Protein AF-A0A183TX48-F1 (afdb_monomer_lite)

Sequence (199 aa):
MEEVAAQVLDSNQWIYDVTGMLQHCVAILKLCHATIEKLSSVPLTAISPQLNDSILRATNRIMPRFDDLLRAMAANQACSSVIFGDAVDIRILEARASSLVSVCWALASPFTIVSCKNVEAIDGALREMENHVEALRLVVEQAEQRFAEQQNNEFIQRHSPLRTIIEETSLVEHPPLPPPPLPQSVSVNDEAPADPGNN

InterPro domains:
  IPR029668 Transmembrane protein 98 [PTHR32510] (6-156)

Structure (mmCIF, N/CA/C/O backbone):
data_AF-A0A183TX48-F1
#
_entry.id   AF-A0A183TX48-F1
#
loop_
_atom_site.group_PDB
_atom_site.id
_atom_site.type_symbol
_atom_site.label_atom_id
_atom_site.label_alt_id
_atom_site.label_comp_id
_atom_site.label_asym_id
_atom_site.label_entity_id
_atom_site.label_seq_id
_atom_site.pdbx_PDB_ins_code
_atom_site.Cartn_x
_atom_site.Cartn_y
_atom_site.Cartn_z
_atom_site.occupancy
_atom_site.B_iso_or_equiv
_atom_site.auth_seq_id
_atom_site.auth_comp_id
_atom_site.auth_asym_id
_atom_site.auth_atom_id
_atom_site.pdbx_PDB_model_num
ATOM 1 N N . MET A 1 1 ? 12.912 -10.970 8.222 1.00 47.56 1 MET A N 1
ATOM 2 C CA . MET A 1 1 ? 11.875 -10.451 7.309 1.00 47.56 1 MET A CA 1
ATOM 3 C C . MET A 1 1 ? 10.772 -11.481 7.169 1.00 47.56 1 MET A C 1
ATOM 5 O O . MET A 1 1 ? 9.671 -11.227 7.626 1.00 47.56 1 MET A O 1
ATOM 9 N N . GLU A 1 2 ? 11.103 -12.668 6.669 1.00 49.22 2 GLU A N 1
ATOM 10 C CA . GLU A 1 2 ? 10.160 -13.780 6.530 1.00 49.22 2 GLU A CA 1
ATOM 11 C C . GLU A 1 2 ? 9.607 -14.263 7.877 1.00 49.22 2 GLU A C 1
ATOM 13 O O . GLU A 1 2 ? 8.421 -14.500 7.984 1.00 49.22 2 GLU A O 1
ATOM 18 N N . GLU A 1 3 ? 10.415 -14.297 8.940 1.00 52.72 3 GLU A N 1
ATOM 19 C CA . GLU A 1 3 ? 10.002 -14.908 10.212 1.00 52.72 3 GLU A CA 1
ATOM 20 C C . GLU A 1 3 ? 8.870 -14.165 10.953 1.00 52.72 3 GLU A C 1
ATOM 22 O O . GLU A 1 3 ? 7.900 -14.789 11.367 1.00 52.72 3 GLU A O 1
ATOM 27 N N . VAL A 1 4 ? 8.938 -12.833 11.087 1.00 55.03 4 VAL A N 1
ATOM 28 C CA . VAL A 1 4 ? 7.874 -12.052 11.761 1.00 55.03 4 VAL A CA 1
ATOM 29 C C . VAL A 1 4 ? 6.642 -11.916 10.865 1.00 55.03 4 VAL A C 1
ATOM 31 O O . VAL A 1 4 ? 5.514 -11.983 11.349 1.00 55.03 4 VAL A O 1
ATOM 34 N N . ALA A 1 5 ? 6.847 -11.752 9.554 1.00 59.16 5 ALA A N 1
ATOM 35 C CA . ALA A 1 5 ? 5.752 -11.702 8.594 1.00 59.16 5 ALA A CA 1
ATOM 36 C C . ALA A 1 5 ? 5.011 -13.044 8.557 1.00 59.16 5 ALA A C 1
ATOM 38 O O . ALA A 1 5 ? 3.792 -13.056 8.676 1.00 59.16 5 ALA A O 1
ATOM 39 N N . ALA A 1 6 ? 5.737 -14.163 8.493 1.00 60.56 6 ALA A N 1
ATOM 40 C CA . ALA A 1 6 ? 5.179 -15.507 8.566 1.00 60.56 6 ALA A CA 1
ATOM 41 C C . ALA A 1 6 ? 4.446 -15.722 9.886 1.00 60.56 6 ALA A C 1
ATOM 43 O O . ALA A 1 6 ? 3.300 -16.129 9.863 1.00 60.56 6 ALA A O 1
ATOM 44 N N . GLN A 1 7 ? 5.014 -15.340 11.033 1.00 60.16 7 GLN A N 1
ATOM 45 C CA . GLN A 1 7 ? 4.312 -15.482 12.313 1.00 60.16 7 GLN A CA 1
ATOM 46 C C . GLN A 1 7 ? 2.981 -14.717 12.353 1.00 60.16 7 GLN A C 1
ATOM 48 O O . GLN A 1 7 ? 1.970 -15.284 12.763 1.00 60.16 7 GLN A O 1
ATOM 53 N N . VAL A 1 8 ? 2.935 -13.459 11.905 1.00 61.78 8 VAL A N 1
ATOM 54 C CA . VAL A 1 8 ? 1.685 -12.673 11.902 1.00 61.78 8 VAL A CA 1
ATOM 55 C C . VAL A 1 8 ? 0.685 -13.201 10.866 1.00 61.78 8 VAL A C 1
ATOM 57 O O . VAL A 1 8 ? -0.521 -13.203 11.121 1.00 61.78 8 VAL A O 1
ATOM 60 N N . LEU A 1 9 ? 1.164 -13.666 9.711 1.00 66.25 9 LEU A N 1
ATOM 61 C CA . LEU A 1 9 ? 0.321 -14.192 8.636 1.00 66.25 9 LEU A CA 1
ATOM 62 C C . LEU A 1 9 ? -0.207 -15.606 8.943 1.00 66.25 9 LEU A C 1
ATOM 64 O O . LEU A 1 9 ? -1.391 -15.854 8.711 1.00 66.25 9 LEU A O 1
ATOM 68 N N . ASP A 1 10 ? 0.619 -16.485 9.516 1.00 64.31 10 ASP A N 1
ATOM 69 C CA . ASP A 1 10 ? 0.335 -17.904 9.791 1.00 64.31 10 ASP A CA 1
ATOM 70 C C . ASP A 1 10 ? -0.479 -18.115 11.065 1.00 64.31 10 ASP A C 1
ATOM 72 O O . ASP A 1 10 ? -1.286 -19.043 11.145 1.00 64.31 10 ASP A O 1
ATOM 76 N N . SER A 1 11 ? -0.319 -17.244 12.067 1.00 63.91 11 SER A N 1
ATOM 77 C CA . SER A 1 11 ? -1.038 -17.396 13.338 1.00 63.91 11 SER A CA 1
ATOM 78 C C . SER A 1 11 ? -2.549 -17.180 13.198 1.00 63.91 11 SER A C 1
ATOM 80 O O . SER A 1 11 ? -3.282 -17.443 14.153 1.00 63.91 11 SER A O 1
ATOM 82 N N . ASN A 1 12 ? -3.019 -16.691 12.036 1.00 67.50 12 ASN A N 1
ATOM 83 C CA . ASN A 1 12 ? -4.424 -16.437 11.689 1.00 67.50 12 ASN A CA 1
ATOM 84 C C . ASN A 1 12 ? -5.210 -15.639 12.750 1.00 67.50 12 ASN A C 1
ATOM 86 O O . ASN A 1 12 ? -6.438 -15.599 12.722 1.00 67.50 12 ASN A O 1
ATOM 90 N N . GLN A 1 13 ? -4.517 -14.969 13.677 1.00 65.38 13 GLN A N 1
ATOM 91 C CA . GLN A 1 13 ? -5.134 -14.224 14.777 1.00 65.38 13 GLN A CA 1
ATOM 92 C C . GLN A 1 13 ? -5.968 -13.048 14.254 1.00 65.38 13 GLN A C 1
ATOM 94 O O . GLN A 1 13 ? -6.959 -12.661 14.861 1.00 65.38 13 GLN A O 1
ATOM 99 N N . TRP A 1 14 ? -5.627 -12.552 13.063 1.00 68.88 14 TRP A N 1
ATOM 100 C CA . TRP A 1 14 ? -6.367 -11.536 12.324 1.00 68.88 14 TRP A CA 1
ATOM 101 C C . TRP A 1 14 ? -7.793 -11.961 11.922 1.00 68.88 14 TRP A C 1
ATOM 103 O O . TRP A 1 14 ? -8.607 -11.097 11.618 1.00 68.88 14 TRP A O 1
ATOM 113 N N . ILE A 1 15 ? -8.136 -13.258 11.927 1.00 64.38 15 ILE A N 1
ATOM 114 C CA . ILE A 1 15 ? -9.514 -13.728 11.671 1.00 64.38 15 ILE A CA 1
ATOM 115 C C . ILE A 1 15 ? -10.456 -13.320 12.811 1.00 64.38 15 ILE A C 1
ATOM 117 O O . ILE A 1 15 ? -11.644 -13.110 12.580 1.00 64.38 15 ILE A O 1
ATOM 121 N N . TYR A 1 16 ? -9.926 -13.185 14.027 1.00 67.25 16 TYR A N 1
ATOM 122 C CA . TYR A 1 16 ? -10.700 -12.816 15.211 1.00 67.25 16 TYR A CA 1
ATOM 123 C C . TYR A 1 16 ? -10.831 -11.301 15.400 1.00 67.25 16 TYR A C 1
ATOM 125 O O . TYR A 1 16 ? -11.500 -10.859 16.334 1.00 67.25 16 TYR A O 1
ATOM 133 N N . ASP A 1 17 ? -10.221 -10.499 14.522 1.00 71.88 17 ASP A N 1
ATOM 134 C CA . ASP A 1 17 ? -10.421 -9.057 14.513 1.00 71.88 17 ASP A CA 1
ATOM 135 C C . ASP A 1 17 ? -11.840 -8.723 14.039 1.00 71.88 17 ASP A C 1
ATOM 137 O O . ASP A 1 17 ? -12.159 -8.768 12.851 1.00 71.88 17 ASP A O 1
ATOM 141 N N . VAL A 1 18 ? -12.690 -8.354 14.996 1.00 65.06 18 VAL A N 1
ATOM 142 C CA . VAL A 1 18 ? -14.107 -8.024 14.783 1.00 65.06 18 VAL A CA 1
ATOM 143 C C . VAL A 1 18 ? -14.292 -6.797 13.882 1.00 65.06 18 VAL A C 1
ATOM 145 O O . VAL A 1 18 ? -15.366 -6.606 13.315 1.00 65.06 18 VAL A O 1
ATOM 148 N N . THR A 1 19 ? -13.262 -5.957 13.747 1.00 73.19 19 THR A N 1
ATOM 149 C CA . THR A 1 19 ? -13.286 -4.774 12.875 1.00 73.19 19 THR A CA 1
ATOM 150 C C . THR A 1 19 ? -12.888 -5.086 11.432 1.00 73.19 19 THR A C 1
ATOM 152 O O . THR A 1 19 ? -13.143 -4.276 10.544 1.00 73.19 19 THR A O 1
ATOM 155 N N . GLY A 1 20 ? -12.262 -6.243 11.188 1.00 79.81 20 GLY A N 1
ATOM 156 C CA . GLY A 1 20 ? -11.722 -6.634 9.885 1.00 79.81 20 GLY A CA 1
ATOM 157 C C . GLY A 1 20 ? -10.479 -5.849 9.442 1.00 79.81 20 GLY A C 1
ATOM 158 O O . GLY A 1 20 ? -9.941 -6.122 8.370 1.00 79.81 20 GLY A O 1
ATOM 159 N N . MET A 1 21 ? -9.963 -4.902 10.228 1.00 83.81 21 MET A N 1
ATOM 160 C CA . MET A 1 21 ? -8.816 -4.072 9.840 1.00 83.81 21 MET A CA 1
ATOM 161 C C . MET A 1 21 ? -7.557 -4.895 9.581 1.00 83.81 21 MET A C 1
ATOM 163 O O . MET A 1 21 ? -6.877 -4.698 8.571 1.00 83.81 21 MET A O 1
ATOM 167 N N . LEU A 1 22 ? -7.253 -5.852 10.460 1.00 86.88 22 LEU A N 1
ATOM 168 C CA . LEU A 1 22 ? -6.089 -6.717 10.298 1.00 86.88 22 LEU A CA 1
ATOM 169 C C . LEU A 1 22 ? -6.203 -7.559 9.024 1.00 86.88 22 LEU A C 1
ATOM 171 O O . LEU A 1 22 ? -5.187 -7.790 8.373 1.00 86.88 22 LEU A O 1
ATOM 175 N N . GLN A 1 23 ? -7.416 -7.946 8.612 1.00 88.31 23 GLN A N 1
ATOM 176 C CA . GLN A 1 23 ? -7.642 -8.632 7.333 1.00 88.31 23 GLN A CA 1
ATOM 177 C C . GLN A 1 23 ? -7.249 -7.748 6.147 1.00 88.31 23 GLN A C 1
ATOM 179 O O . GLN A 1 23 ? -6.526 -8.203 5.257 1.00 88.31 23 GLN A O 1
ATOM 184 N N . HIS A 1 24 ? -7.661 -6.476 6.152 1.00 92.38 24 HIS A N 1
ATOM 185 C CA . HIS A 1 24 ? -7.273 -5.515 5.118 1.00 92.38 24 HIS A CA 1
ATOM 186 C C . HIS A 1 24 ? -5.753 -5.294 5.093 1.00 92.38 24 HIS A C 1
ATOM 188 O O . HIS A 1 24 ? -5.152 -5.321 4.020 1.00 92.38 24 HIS A O 1
ATOM 194 N N . CYS A 1 25 ? -5.095 -5.164 6.249 1.00 92.12 25 CYS A N 1
ATOM 195 C CA . CYS A 1 25 ? -3.638 -5.020 6.299 1.00 92.12 25 CYS A CA 1
ATOM 196 C C . CYS A 1 25 ? -2.899 -6.270 5.797 1.00 92.12 25 CYS A C 1
ATOM 198 O O . CYS A 1 25 ? -1.943 -6.145 5.033 1.00 92.12 25 CYS A O 1
ATOM 200 N N . VAL A 1 26 ? -3.354 -7.474 6.161 1.00 91.31 26 VAL A N 1
ATOM 201 C CA . VAL A 1 26 ? -2.804 -8.735 5.638 1.00 91.31 26 VAL A CA 1
ATOM 202 C C . VAL A 1 26 ? -2.941 -8.806 4.117 1.00 91.31 26 VAL A C 1
ATOM 204 O O . VAL A 1 26 ? -1.983 -9.177 3.437 1.00 91.31 26 VAL A O 1
ATOM 207 N N . ALA A 1 27 ? -4.103 -8.440 3.571 1.00 92.88 27 ALA A N 1
ATOM 208 C CA . ALA A 1 27 ? -4.321 -8.420 2.128 1.00 92.88 27 ALA A CA 1
ATOM 209 C C . ALA A 1 27 ? -3.354 -7.455 1.423 1.00 92.88 27 ALA A C 1
ATOM 211 O O . ALA A 1 27 ? -2.704 -7.840 0.453 1.00 92.88 27 ALA A O 1
ATOM 212 N N . ILE A 1 28 ? -3.158 -6.251 1.972 1.00 95.69 28 ILE A N 1
ATOM 213 C CA . ILE A 1 28 ? -2.191 -5.267 1.462 1.00 95.69 28 ILE A CA 1
ATOM 214 C C . ILE A 1 28 ? -0.761 -5.823 1.487 1.00 95.69 28 ILE A C 1
ATOM 216 O O . ILE A 1 28 ? -0.040 -5.676 0.501 1.00 95.69 28 ILE A O 1
ATOM 220 N N . LEU A 1 29 ? -0.335 -6.482 2.571 1.00 94.06 29 LEU A N 1
ATOM 221 C CA . LEU A 1 29 ? 0.999 -7.093 2.659 1.00 94.06 29 LEU A CA 1
ATOM 222 C C . LEU A 1 29 ? 1.191 -8.189 1.595 1.00 94.06 29 LEU A C 1
ATOM 224 O O . LEU A 1 29 ? 2.233 -8.228 0.937 1.00 94.06 29 LEU A O 1
ATOM 228 N N . LYS A 1 30 ? 0.179 -9.039 1.378 1.00 93.00 30 LYS A N 1
ATOM 229 C CA . LYS A 1 30 ? 0.203 -10.094 0.349 1.00 93.00 30 LYS A CA 1
ATOM 230 C C . LYS A 1 30 ? 0.261 -9.515 -1.066 1.00 93.00 30 LYS A C 1
ATOM 232 O O . LYS A 1 30 ? 1.089 -9.948 -1.866 1.00 93.00 30 LYS A O 1
ATOM 237 N N . LEU A 1 31 ? -0.570 -8.517 -1.363 1.00 94.50 31 LEU A N 1
ATOM 238 C CA . LEU A 1 31 ? -0.588 -7.829 -2.658 1.00 94.50 31 LEU A CA 1
ATOM 239 C C . LEU A 1 31 ? 0.722 -7.078 -2.921 1.00 94.50 31 LEU A C 1
ATOM 241 O O . LEU A 1 31 ? 1.240 -7.124 -4.035 1.00 94.50 31 LEU A O 1
ATOM 245 N N . CYS A 1 32 ? 1.299 -6.449 -1.894 1.00 94.50 32 CYS A N 1
ATOM 246 C CA . CYS A 1 32 ? 2.611 -5.812 -1.960 1.00 94.50 32 CYS A CA 1
ATOM 247 C C . CYS A 1 32 ? 3.692 -6.822 -2.369 1.00 94.50 32 CYS A C 1
ATOM 249 O O . CYS A 1 32 ? 4.395 -6.599 -3.356 1.00 94.50 32 CYS A O 1
ATOM 251 N N . HIS A 1 33 ? 3.771 -7.961 -1.671 1.00 92.19 33 HIS A N 1
ATOM 252 C CA . HIS A 1 33 ? 4.718 -9.031 -1.991 1.00 92.19 33 HIS A CA 1
ATOM 253 C C . HIS A 1 33 ? 4.542 -9.535 -3.429 1.00 92.19 33 HIS A C 1
ATOM 255 O O . HIS A 1 33 ? 5.493 -9.527 -4.209 1.00 92.19 33 HIS A O 1
ATOM 261 N N . ALA A 1 34 ? 3.308 -9.880 -3.812 1.00 91.00 34 ALA A N 1
ATOM 262 C CA . ALA A 1 34 ? 2.991 -10.358 -5.155 1.00 91.00 34 ALA A CA 1
ATOM 263 C C . ALA A 1 34 ? 3.348 -9.329 -6.244 1.00 91.00 34 ALA A C 1
ATOM 265 O O . ALA A 1 34 ? 3.855 -9.689 -7.308 1.00 91.00 34 ALA A O 1
ATOM 266 N N . THR A 1 35 ? 3.126 -8.039 -5.978 1.00 91.00 35 THR A N 1
ATOM 267 C CA . THR A 1 35 ? 3.481 -6.951 -6.899 1.00 91.00 35 THR A CA 1
ATOM 268 C C . THR A 1 35 ? 4.994 -6.855 -7.076 1.00 91.00 35 THR A C 1
ATOM 270 O O . THR A 1 35 ? 5.470 -6.758 -8.206 1.00 91.00 35 THR A O 1
ATOM 273 N N . ILE A 1 36 ? 5.765 -6.936 -5.989 1.00 90.94 36 ILE A N 1
ATOM 274 C CA . ILE A 1 36 ? 7.234 -6.895 -6.032 1.00 90.94 36 ILE A CA 1
ATOM 275 C C . ILE A 1 36 ? 7.797 -8.098 -6.788 1.00 90.94 36 ILE A C 1
ATOM 277 O O . ILE A 1 36 ? 8.657 -7.915 -7.646 1.00 90.94 36 ILE A O 1
ATOM 281 N N . GLU A 1 37 ? 7.302 -9.308 -6.522 1.00 90.06 37 GLU A N 1
ATOM 282 C CA . GLU A 1 37 ? 7.716 -10.516 -7.248 1.00 90.06 37 GLU A CA 1
ATOM 283 C C . GLU A 1 37 ? 7.409 -10.418 -8.743 1.00 90.06 37 GLU A C 1
ATOM 285 O O . GLU A 1 37 ? 8.217 -10.787 -9.598 1.00 90.06 37 GLU A O 1
ATOM 290 N N . LYS A 1 38 ? 6.248 -9.863 -9.094 1.00 88.19 38 LYS A N 1
ATOM 291 C CA . LYS A 1 38 ? 5.884 -9.677 -10.497 1.00 88.19 38 LYS A CA 1
ATOM 292 C C . LYS A 1 38 ? 6.784 -8.655 -11.179 1.00 88.19 38 LYS A C 1
ATOM 294 O O . LYS A 1 38 ? 7.214 -8.882 -12.309 1.00 88.19 38 LYS A O 1
ATOM 299 N N . LEU A 1 39 ? 7.102 -7.557 -10.498 1.00 87.12 39 LEU A N 1
ATOM 300 C CA . LEU A 1 39 ? 7.997 -6.517 -10.999 1.00 87.12 39 LEU A CA 1
ATOM 301 C C . LEU A 1 39 ? 9.449 -6.998 -11.116 1.00 87.12 39 LEU A C 1
ATOM 303 O O . LEU A 1 39 ? 10.117 -6.651 -12.088 1.00 87.12 39 LEU A O 1
ATOM 307 N N . SER A 1 40 ? 9.926 -7.838 -10.194 1.00 87.50 40 SER A N 1
ATOM 308 C CA . SER A 1 40 ? 11.285 -8.395 -10.239 1.00 87.50 40 SER A CA 1
ATOM 309 C C . SER A 1 40 ? 11.492 -9.366 -11.406 1.00 87.50 40 SER A C 1
ATOM 311 O O . SER A 1 40 ? 12.609 -9.499 -11.903 1.00 87.50 40 SER A O 1
ATOM 313 N N . SER A 1 41 ? 10.415 -9.985 -11.902 1.00 85.75 41 SER A N 1
ATOM 314 C CA . SER A 1 41 ? 10.444 -10.825 -13.106 1.00 85.75 41 SER A CA 1
ATOM 315 C C . SER A 1 41 ? 10.561 -10.035 -14.419 1.00 85.75 41 SER A C 1
ATOM 317 O O . SER A 1 41 ? 10.808 -10.627 -15.473 1.00 85.75 41 SER A O 1
ATOM 319 N N . VAL A 1 42 ? 10.378 -8.707 -14.393 1.00 83.06 42 VAL A N 1
ATOM 320 C CA . VAL A 1 42 ? 10.434 -7.872 -15.599 1.00 83.06 42 VAL A CA 1
ATOM 321 C C . VAL A 1 42 ? 11.895 -7.603 -15.977 1.00 83.06 42 VAL A C 1
ATOM 323 O O . VAL A 1 42 ? 12.620 -6.968 -15.210 1.00 83.06 42 VAL A O 1
ATOM 326 N N . PRO A 1 43 ? 12.347 -8.018 -17.175 1.00 80.00 43 PRO A N 1
ATOM 327 C CA . PRO A 1 43 ? 13.703 -7.736 -17.618 1.00 80.00 43 PRO A CA 1
ATOM 328 C C . PRO A 1 43 ? 13.878 -6.235 -17.874 1.00 80.00 43 PRO A C 1
ATOM 330 O O . PRO A 1 43 ? 13.233 -5.654 -18.744 1.00 80.00 43 PRO A O 1
ATOM 333 N N . LEU A 1 44 ? 14.796 -5.609 -17.138 1.00 77.81 44 LEU A N 1
ATOM 334 C CA . LEU A 1 44 ? 15.141 -4.188 -17.259 1.00 77.81 44 LEU A CA 1
ATOM 335 C C . LEU A 1 44 ? 16.236 -3.952 -18.315 1.00 77.81 44 LEU A C 1
ATOM 337 O O . LEU A 1 44 ? 17.233 -3.271 -18.071 1.00 77.81 44 LEU A O 1
ATOM 341 N N . THR A 1 45 ? 16.093 -4.544 -19.501 1.00 71.50 45 THR A N 1
ATOM 342 C CA . THR A 1 45 ? 17.081 -4.384 -20.577 1.00 71.50 45 THR A CA 1
ATOM 343 C C . THR A 1 45 ? 16.973 -2.993 -21.200 1.00 71.50 45 THR A C 1
ATOM 345 O O . THR A 1 45 ? 15.925 -2.644 -21.734 1.00 71.50 45 THR A O 1
ATOM 348 N N . ALA A 1 46 ? 18.069 -2.227 -21.166 1.00 72.00 46 ALA A N 1
ATOM 349 C CA . ALA A 1 46 ? 18.191 -0.883 -21.747 1.00 72.00 46 ALA A CA 1
ATOM 350 C C . ALA A 1 46 ? 17.317 0.219 -21.103 1.00 72.00 46 ALA A C 1
ATOM 352 O O . ALA A 1 46 ? 16.869 1.140 -21.786 1.00 72.00 46 ALA A O 1
ATOM 353 N N . ILE A 1 47 ? 17.110 0.173 -19.782 1.00 83.00 47 ILE A N 1
ATOM 354 C CA . ILE A 1 47 ? 16.478 1.286 -19.055 1.00 83.00 47 ILE A CA 1
ATOM 355 C C . ILE A 1 47 ? 17.420 2.488 -18.912 1.00 83.00 47 ILE A C 1
ATOM 357 O O . ILE A 1 47 ? 18.635 2.338 -18.776 1.00 83.00 47 ILE A O 1
ATOM 361 N N . SER A 1 48 ? 16.859 3.700 -18.913 1.00 87.38 48 SER A N 1
ATOM 362 C CA . SER A 1 48 ? 17.653 4.908 -18.679 1.00 87.38 48 SER A CA 1
ATOM 363 C C . SER A 1 48 ? 18.201 4.931 -17.239 1.00 87.38 48 SER A C 1
ATOM 365 O O . SER A 1 48 ? 17.529 4.450 -16.319 1.00 87.38 48 SER A O 1
ATOM 367 N N . PRO A 1 49 ? 19.382 5.534 -16.989 1.00 87.62 49 PRO A N 1
ATOM 368 C CA . PRO A 1 49 ? 19.937 5.648 -15.636 1.00 87.62 49 PRO A CA 1
ATOM 369 C C . PRO A 1 49 ? 18.984 6.323 -14.638 1.00 87.62 49 PRO A C 1
ATOM 371 O O . PRO A 1 49 ? 18.951 5.961 -13.467 1.00 87.62 49 PRO A O 1
ATOM 374 N N . GLN A 1 50 ? 18.172 7.272 -15.113 1.00 88.56 50 GLN A N 1
ATOM 375 C CA . GLN A 1 50 ? 17.183 7.999 -14.310 1.00 88.56 50 GLN A CA 1
ATOM 376 C C . GLN A 1 50 ? 16.018 7.102 -13.862 1.00 88.56 50 GLN A C 1
ATOM 378 O O . GLN A 1 50 ? 15.568 7.190 -12.716 1.00 88.56 50 GLN A O 1
ATOM 383 N N . LEU A 1 51 ? 15.536 6.221 -14.747 1.00 87.62 51 LEU A N 1
ATOM 384 C CA . LEU A 1 51 ? 14.511 5.233 -14.402 1.00 87.62 51 LEU A CA 1
ATOM 385 C C . LEU A 1 51 ? 15.078 4.180 -13.451 1.00 87.62 51 LEU A C 1
ATOM 387 O O . LEU A 1 51 ? 14.422 3.845 -12.470 1.00 87.62 51 LEU A O 1
ATOM 391 N N . ASN A 1 52 ? 16.315 3.732 -13.683 1.00 89.56 52 ASN A N 1
ATOM 392 C CA . ASN A 1 52 ? 16.991 2.784 -12.799 1.00 89.56 52 ASN A CA 1
ATOM 393 C C . ASN A 1 52 ? 17.144 3.331 -11.370 1.00 89.56 52 ASN A C 1
ATOM 395 O O . ASN A 1 52 ? 16.793 2.655 -10.407 1.00 89.56 52 ASN A O 1
ATOM 399 N N . ASP A 1 53 ? 17.593 4.581 -11.224 1.00 91.25 53 ASP A N 1
ATOM 400 C CA . ASP A 1 53 ? 17.693 5.246 -9.918 1.00 91.25 53 ASP A CA 1
ATOM 401 C C . ASP A 1 53 ? 16.318 5.404 -9.245 1.00 91.25 53 ASP A C 1
ATOM 403 O O . ASP A 1 53 ? 16.171 5.253 -8.033 1.00 91.25 53 ASP A O 1
ATOM 407 N N . SER A 1 54 ? 15.265 5.653 -10.026 1.00 91.00 54 SER A N 1
ATOM 408 C CA . SER A 1 54 ? 13.896 5.741 -9.505 1.00 91.00 54 SER A CA 1
ATOM 409 C C . SER A 1 54 ? 13.376 4.390 -9.001 1.00 91.00 54 SER A C 1
ATOM 411 O O . SER A 1 54 ? 12.833 4.331 -7.897 1.00 91.00 54 SER A O 1
ATOM 413 N N . ILE A 1 55 ? 13.615 3.303 -9.744 1.00 90.75 55 ILE A N 1
ATOM 414 C CA . ILE A 1 55 ? 13.292 1.930 -9.325 1.00 90.75 55 ILE A CA 1
ATOM 415 C C . ILE A 1 55 ? 14.056 1.574 -8.047 1.00 90.75 55 ILE A C 1
ATOM 417 O O . ILE A 1 55 ? 13.455 1.094 -7.085 1.00 90.75 55 ILE A O 1
ATOM 421 N N . LEU A 1 56 ? 15.362 1.855 -7.996 1.00 91.69 56 LEU A N 1
ATOM 422 C CA . LEU A 1 56 ? 16.200 1.561 -6.833 1.00 91.69 56 LEU A CA 1
ATOM 423 C C . LEU A 1 56 ? 15.724 2.322 -5.588 1.00 91.69 56 LEU A C 1
ATOM 425 O O . LEU A 1 56 ? 15.558 1.733 -4.519 1.00 91.69 56 LEU A O 1
ATOM 429 N N . ARG A 1 57 ? 15.445 3.625 -5.721 1.00 93.19 57 ARG A N 1
ATOM 430 C CA . ARG A 1 57 ? 14.923 4.451 -4.622 1.00 93.19 57 ARG A CA 1
ATOM 431 C C . ARG A 1 57 ? 13.559 3.976 -4.135 1.00 93.19 57 ARG A C 1
ATOM 433 O O . ARG A 1 57 ? 13.348 3.946 -2.927 1.00 93.19 57 ARG A O 1
ATOM 440 N N . ALA A 1 58 ? 12.647 3.609 -5.033 1.00 92.38 58 ALA A N 1
ATOM 441 C CA . ALA A 1 58 ? 11.344 3.076 -4.645 1.00 92.38 58 ALA A CA 1
ATOM 442 C C . ALA A 1 58 ? 11.489 1.724 -3.928 1.00 92.38 58 ALA A C 1
ATOM 444 O O . ALA A 1 58 ? 10.953 1.553 -2.835 1.00 92.38 58 ALA A O 1
ATOM 445 N N . THR A 1 59 ? 12.306 0.819 -4.471 1.00 92.44 59 THR A N 1
ATOM 446 C CA . THR A 1 59 ? 12.578 -0.509 -3.894 1.00 92.44 59 THR A CA 1
ATOM 447 C C . THR A 1 59 ? 13.138 -0.403 -2.474 1.00 92.44 59 THR A C 1
ATOM 449 O O . THR A 1 59 ? 12.625 -1.039 -1.555 1.00 92.44 59 THR A O 1
ATOM 452 N N . ASN A 1 60 ? 14.116 0.480 -2.246 1.00 94.06 60 ASN A N 1
ATOM 453 C CA . ASN A 1 60 ? 14.709 0.701 -0.921 1.00 94.06 60 ASN A CA 1
ATOM 454 C C . ASN A 1 6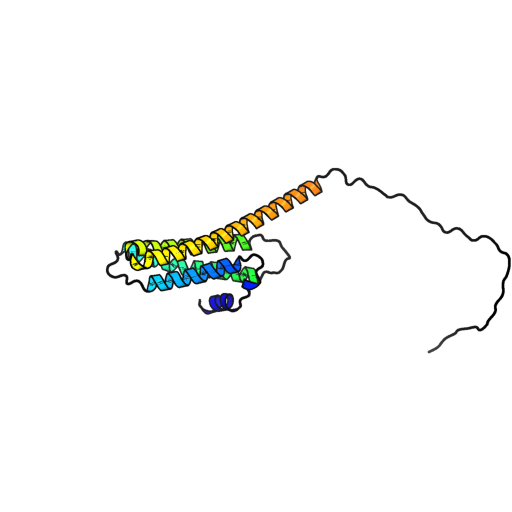0 ? 13.717 1.249 0.121 1.00 94.06 60 ASN A C 1
ATOM 456 O O . ASN A 1 60 ? 13.966 1.158 1.322 1.00 94.06 60 ASN A O 1
ATOM 460 N N . ARG A 1 61 ? 12.593 1.832 -0.314 1.00 95.38 61 ARG A N 1
ATOM 461 C CA . ARG A 1 61 ? 11.556 2.374 0.578 1.00 95.38 61 ARG A CA 1
ATOM 462 C C . ARG A 1 61 ? 10.469 1.366 0.920 1.00 95.38 61 ARG A C 1
ATOM 464 O O . ARG A 1 61 ? 9.729 1.619 1.867 1.00 95.38 61 ARG A O 1
ATOM 471 N N . ILE A 1 62 ? 10.377 0.246 0.204 1.00 94.12 62 ILE A N 1
ATOM 472 C CA . ILE A 1 62 ? 9.353 -0.772 0.457 1.00 94.12 62 ILE A CA 1
ATOM 473 C C . ILE A 1 62 ? 9.575 -1.425 1.811 1.00 94.12 62 ILE A C 1
ATOM 475 O O . ILE A 1 62 ? 8.659 -1.433 2.627 1.00 94.12 62 ILE A O 1
ATOM 479 N N . MET A 1 63 ? 10.788 -1.921 2.071 1.00 92.69 63 MET A N 1
ATOM 480 C CA . MET A 1 63 ? 11.048 -2.711 3.275 1.00 92.69 63 MET A CA 1
ATOM 481 C C . MET A 1 63 ? 10.728 -1.958 4.571 1.00 92.69 63 MET A C 1
ATOM 483 O O . MET A 1 63 ? 9.963 -2.481 5.378 1.00 92.69 63 MET A O 1
ATOM 487 N N . PRO A 1 64 ? 11.175 -0.698 4.751 1.00 94.56 64 PRO A N 1
ATOM 488 C CA . PRO A 1 64 ? 10.807 0.063 5.939 1.00 94.56 64 PRO A CA 1
ATOM 489 C C . PRO A 1 64 ? 9.293 0.241 6.102 1.00 94.56 64 PRO A C 1
ATOM 491 O O . PRO A 1 64 ? 8.797 0.240 7.220 1.00 94.56 64 PRO A O 1
ATOM 494 N N . ARG A 1 65 ? 8.537 0.401 5.007 1.00 94.75 65 ARG A N 1
ATOM 495 C CA . ARG A 1 65 ? 7.077 0.586 5.066 1.00 94.75 65 ARG A CA 1
ATOM 496 C C . ARG A 1 65 ? 6.328 -0.710 5.331 1.00 94.75 65 ARG A C 1
ATOM 498 O O . ARG A 1 65 ? 5.339 -0.691 6.057 1.00 94.75 65 ARG A O 1
ATOM 505 N N . PHE A 1 66 ? 6.820 -1.811 4.779 1.00 94.25 66 PHE A N 1
ATOM 506 C CA . PHE A 1 66 ? 6.315 -3.146 5.058 1.00 94.25 66 PHE A CA 1
ATOM 507 C C . PHE A 1 66 ? 6.498 -3.483 6.544 1.00 94.25 66 PHE A C 1
ATOM 509 O O . PHE A 1 66 ? 5.531 -3.826 7.222 1.00 94.25 66 PHE A O 1
ATOM 516 N N . ASP A 1 67 ? 7.708 -3.278 7.071 1.00 91.62 67 ASP A N 1
ATOM 517 C CA . ASP A 1 67 ? 8.032 -3.509 8.481 1.00 91.62 67 ASP A CA 1
ATOM 518 C C . ASP A 1 67 ? 7.248 -2.584 9.420 1.00 91.62 67 ASP A C 1
ATOM 520 O O . ASP A 1 67 ? 6.810 -3.015 10.486 1.00 91.62 67 ASP A O 1
ATOM 524 N N . ASP A 1 68 ? 7.054 -1.315 9.047 1.00 92.50 68 ASP A N 1
ATOM 525 C CA . ASP A 1 68 ? 6.261 -0.373 9.839 1.00 92.50 68 ASP A CA 1
ATOM 526 C C . ASP A 1 68 ? 4.799 -0.822 9.969 1.00 92.50 68 ASP A C 1
ATOM 528 O O . ASP A 1 68 ? 4.238 -0.755 11.065 1.00 92.50 68 ASP A O 1
ATOM 532 N N . LEU A 1 69 ? 4.188 -1.291 8.874 1.00 91.69 69 LEU A N 1
ATOM 533 C CA . LEU A 1 69 ? 2.819 -1.809 8.890 1.00 91.69 69 LEU A CA 1
ATOM 534 C C . LEU A 1 69 ? 2.728 -3.095 9.719 1.00 91.69 69 LEU A C 1
ATOM 536 O O . LEU A 1 69 ? 1.861 -3.214 10.582 1.00 91.69 69 LEU A O 1
ATOM 540 N 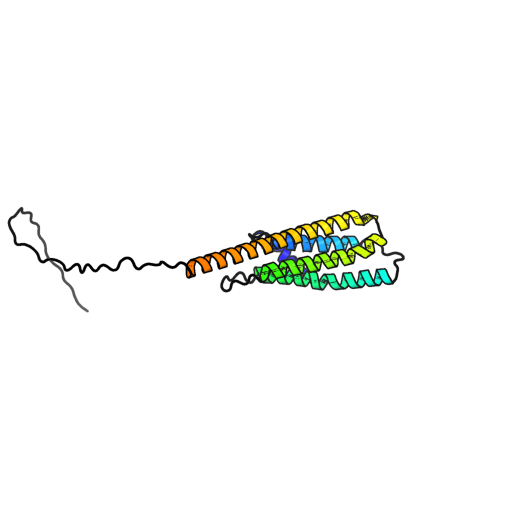N . LEU A 1 70 ? 3.664 -4.022 9.519 1.00 89.69 70 LEU A N 1
ATOM 541 C CA . LEU A 1 70 ? 3.717 -5.276 10.266 1.00 89.69 70 LEU A CA 1
ATOM 542 C C . LEU A 1 70 ? 3.886 -5.039 11.774 1.00 89.69 70 LEU A C 1
ATOM 544 O O . LEU A 1 70 ? 3.214 -5.670 12.590 1.00 89.69 70 LEU A O 1
ATOM 548 N N . ARG A 1 71 ? 4.749 -4.092 12.158 1.00 87.81 71 ARG A N 1
ATOM 549 C CA . ARG A 1 71 ? 4.955 -3.709 13.559 1.00 87.81 71 ARG A CA 1
ATOM 550 C C . ARG A 1 71 ? 3.701 -3.087 14.166 1.00 87.81 71 ARG A C 1
ATOM 552 O O . ARG A 1 71 ? 3.379 -3.404 15.307 1.00 87.81 71 ARG A O 1
ATOM 559 N N . ALA A 1 72 ? 2.990 -2.243 13.418 1.00 87.12 72 ALA A N 1
ATOM 560 C CA . ALA A 1 72 ? 1.722 -1.674 13.869 1.00 87.12 72 ALA A CA 1
ATOM 561 C C . ALA A 1 72 ? 0.671 -2.776 14.105 1.00 87.12 72 ALA A C 1
ATOM 563 O O . ALA A 1 72 ? 0.047 -2.816 15.164 1.00 87.12 72 ALA A O 1
ATOM 564 N N . MET A 1 73 ? 0.556 -3.738 13.184 1.00 85.75 73 MET A N 1
ATOM 565 C CA . MET A 1 73 ? -0.335 -4.895 13.337 1.00 85.75 73 MET A CA 1
ATOM 566 C C . MET A 1 73 ? 0.025 -5.776 14.539 1.00 85.75 73 MET A C 1
ATOM 568 O O . MET A 1 73 ? -0.866 -6.285 15.217 1.00 85.75 73 MET A O 1
ATOM 572 N N . ALA A 1 74 ? 1.315 -5.983 14.811 1.00 81.19 74 ALA A N 1
ATOM 573 C CA . ALA A 1 74 ? 1.764 -6.754 15.970 1.00 81.19 74 ALA A CA 1
ATOM 574 C C . ALA A 1 74 ? 1.475 -6.022 17.293 1.00 81.19 74 ALA A C 1
ATOM 576 O O . ALA A 1 74 ? 1.034 -6.646 18.258 1.00 81.19 74 ALA A O 1
ATOM 577 N N . ALA A 1 75 ? 1.666 -4.699 17.332 1.00 78.94 75 ALA A N 1
ATOM 578 C CA . ALA A 1 75 ? 1.349 -3.878 18.501 1.00 78.94 75 ALA A CA 1
ATOM 579 C C . ALA A 1 75 ? -0.150 -3.926 18.847 1.00 78.94 75 ALA A C 1
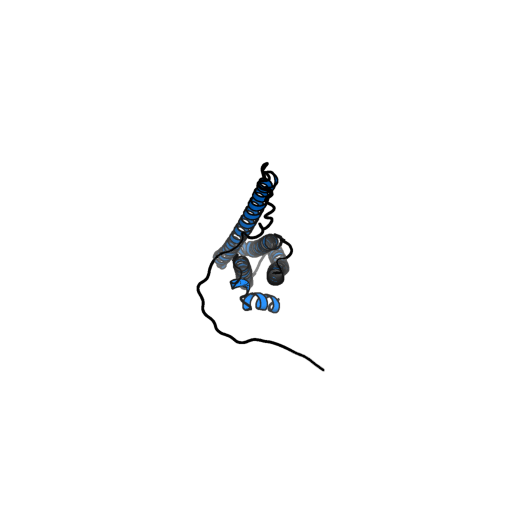ATOM 581 O O . ALA A 1 75 ? -0.502 -4.106 20.011 1.00 78.94 75 ALA A O 1
ATOM 582 N N . ASN A 1 76 ? -1.007 -3.884 17.823 1.00 74.31 76 ASN A N 1
ATOM 583 C CA . ASN A 1 76 ? -2.461 -4.002 17.959 1.00 74.31 76 ASN A CA 1
ATOM 584 C C . ASN A 1 76 ? -2.891 -5.326 18.608 1.00 74.31 76 ASN A C 1
ATOM 586 O O . ASN A 1 76 ? -3.799 -5.356 19.432 1.00 74.31 76 ASN A O 1
ATOM 590 N N . GLN A 1 77 ? -2.218 -6.427 18.268 1.00 69.25 77 GLN A N 1
ATOM 591 C CA . GLN A 1 77 ? -2.509 -7.746 18.838 1.00 69.25 77 GLN A CA 1
ATOM 592 C C . GLN A 1 77 ? -2.021 -7.880 20.288 1.00 69.25 77 GLN A C 1
ATOM 594 O O . GLN A 1 77 ? -2.663 -8.541 21.101 1.00 69.25 77 GLN A O 1
ATOM 599 N N . ALA A 1 78 ? -0.894 -7.250 20.630 1.00 64.44 78 ALA A N 1
ATOM 600 C CA . ALA A 1 78 ? -0.303 -7.333 21.964 1.00 64.44 78 ALA A CA 1
ATOM 601 C C . ALA A 1 78 ? -0.980 -6.411 22.999 1.00 64.44 78 ALA A C 1
ATOM 603 O O . ALA A 1 78 ? -0.986 -6.732 24.186 1.00 64.44 78 ALA A O 1
ATOM 604 N N . CYS A 1 79 ? -1.555 -5.279 22.573 1.00 55.06 79 CYS A N 1
ATOM 605 C CA . CYS A 1 79 ? -2.141 -4.260 23.456 1.00 55.06 79 CYS A CA 1
ATOM 606 C C . CYS A 1 79 ? -3.652 -4.403 23.711 1.00 55.06 79 CYS A C 1
ATOM 608 O O . CYS A 1 79 ? -4.290 -3.443 24.131 1.00 55.06 79 CYS A O 1
ATOM 610 N N . SER A 1 80 ? -4.231 -5.603 23.584 1.00 52.53 80 SER A N 1
ATOM 611 C CA . SER A 1 80 ? -5.637 -5.891 23.943 1.00 52.53 80 SER A CA 1
ATOM 612 C C . SER A 1 80 ? -5.941 -5.798 25.464 1.00 52.53 80 SER A C 1
ATOM 614 O O . SER A 1 80 ? -6.775 -6.538 25.988 1.00 52.53 80 SER A O 1
ATOM 616 N N . SER A 1 81 ? -5.267 -4.912 26.206 1.00 44.75 81 SER A N 1
ATOM 617 C CA . SER A 1 81 ? -5.569 -4.569 27.596 1.00 44.75 81 SER A CA 1
ATOM 618 C C . SER A 1 81 ? -6.272 -3.211 27.640 1.00 44.75 81 SER A C 1
ATOM 620 O O . SER A 1 81 ? -5.682 -2.155 27.431 1.00 44.75 81 SER A O 1
ATOM 622 N N . VAL A 1 82 ? -7.572 -3.281 27.904 1.00 46.84 82 VAL A N 1
ATOM 623 C CA . VAL A 1 82 ? -8.631 -2.278 27.692 1.00 46.84 82 VAL A CA 1
ATOM 624 C C . VAL A 1 82 ? -8.587 -1.105 28.692 1.00 46.84 82 VAL A C 1
ATOM 626 O O . VAL A 1 82 ? -9.620 -0.550 29.048 1.00 46.84 82 VAL A O 1
ATOM 629 N N . ILE A 1 83 ? -7.422 -0.723 29.223 1.00 48.84 83 ILE A N 1
ATOM 630 C CA . ILE A 1 83 ? -7.393 0.179 30.393 1.00 48.84 83 ILE A CA 1
ATOM 631 C C . ILE A 1 83 ? -7.212 1.660 30.034 1.00 48.84 83 ILE A C 1
ATOM 633 O O . ILE A 1 83 ? -7.614 2.514 30.818 1.00 48.84 83 ILE A O 1
ATOM 637 N N . PHE A 1 84 ? -6.753 2.006 28.831 1.00 39.78 84 PHE A N 1
ATOM 638 C CA . PHE A 1 84 ? -6.749 3.404 28.388 1.00 39.78 84 PHE A CA 1
ATOM 639 C C . PHE A 1 84 ? -7.140 3.487 26.915 1.00 39.78 84 PHE A C 1
ATOM 641 O O . PHE A 1 84 ? -6.484 2.902 26.061 1.00 39.78 84 PHE A O 1
ATOM 648 N N . GLY A 1 85 ? -8.256 4.162 26.634 1.00 46.09 85 GLY A N 1
ATOM 649 C CA . GLY A 1 85 ? -8.807 4.307 25.292 1.00 46.09 85 GLY A CA 1
ATOM 650 C C . GLY A 1 85 ? -7.882 5.091 24.374 1.00 46.09 85 GLY A C 1
ATOM 651 O O . GLY A 1 85 ? -7.974 6.315 24.317 1.00 46.09 85 GLY A O 1
ATOM 652 N N . ASP A 1 86 ? -7.033 4.392 23.629 1.00 47.44 86 ASP A N 1
ATOM 653 C CA . ASP A 1 86 ? -6.218 5.019 22.604 1.00 47.44 86 ASP A CA 1
ATOM 654 C C . ASP A 1 86 ? -6.801 4.691 21.228 1.00 47.44 86 ASP A C 1
ATOM 656 O O . ASP A 1 86 ? -6.586 3.629 20.648 1.00 47.44 86 ASP A O 1
ATOM 660 N N . ALA A 1 87 ? -7.526 5.652 20.654 1.00 52.22 87 ALA A N 1
ATOM 661 C CA . ALA A 1 87 ? -7.910 5.684 19.238 1.00 52.22 87 ALA A CA 1
ATOM 662 C C . ALA A 1 87 ? -6.683 5.802 18.292 1.00 52.22 87 ALA A C 1
ATOM 664 O O . ALA A 1 87 ? -6.762 6.329 17.179 1.00 52.22 87 ALA A O 1
ATOM 665 N N . VAL A 1 88 ? -5.500 5.416 18.764 1.00 56.78 88 VAL A N 1
ATOM 666 C CA . VAL A 1 88 ? -4.192 5.589 18.130 1.00 56.78 88 VAL A CA 1
ATOM 667 C C . VAL A 1 88 ? -3.801 4.370 17.310 1.00 56.78 88 VAL A C 1
ATOM 669 O O . VAL A 1 88 ? -3.028 4.504 16.369 1.00 56.78 88 VAL A O 1
ATOM 672 N N . ASP A 1 89 ? -4.423 3.223 17.522 1.00 75.06 89 ASP A N 1
ATOM 673 C CA . ASP A 1 89 ? -4.042 2.024 16.788 1.00 75.06 89 ASP A CA 1
ATOM 674 C C . ASP A 1 89 ? -4.621 1.964 15.358 1.00 75.06 89 ASP A C 1
ATOM 676 O O . ASP A 1 89 ? -3.909 1.640 14.405 1.00 75.06 89 ASP A O 1
ATOM 680 N N . ILE A 1 90 ? -5.862 2.421 15.163 1.00 80.75 90 ILE A N 1
ATOM 681 C CA . ILE A 1 90 ? -6.560 2.380 13.862 1.00 80.75 90 ILE A CA 1
ATOM 682 C C . ILE A 1 90 ? -5.960 3.374 12.854 1.00 80.75 90 ILE A C 1
ATOM 684 O O . ILE A 1 90 ? -5.694 3.039 11.699 1.00 80.75 90 ILE A O 1
ATOM 688 N N . ARG A 1 91 ? -5.699 4.607 13.305 1.00 87.31 91 ARG A N 1
ATOM 689 C CA . ARG A 1 91 ? -5.142 5.679 12.462 1.00 87.31 91 ARG A CA 1
ATOM 690 C C . ARG A 1 91 ? -3.706 5.387 12.045 1.00 87.31 91 ARG A C 1
ATOM 692 O O . ARG A 1 91 ? -3.307 5.712 10.931 1.00 87.31 91 ARG A O 1
ATOM 699 N N . ILE A 1 92 ? -2.922 4.759 12.924 1.00 90.25 92 ILE A N 1
ATOM 700 C CA . ILE A 1 92 ? -1.563 4.338 12.580 1.00 90.25 92 ILE A CA 1
ATOM 701 C C . ILE A 1 92 ? -1.609 3.219 11.539 1.00 90.25 92 ILE A C 1
ATOM 703 O O . ILE A 1 92 ? -0.839 3.283 10.580 1.00 90.25 92 ILE A O 1
ATOM 707 N N . LEU A 1 93 ? -2.504 2.233 11.679 1.00 89.94 93 LEU A N 1
ATOM 708 C CA . LEU A 1 93 ? -2.673 1.176 10.676 1.00 89.94 93 LEU A CA 1
ATOM 709 C C . LEU A 1 93 ? -2.995 1.751 9.295 1.00 89.94 93 LEU A C 1
ATOM 711 O O . LEU A 1 93 ? -2.282 1.446 8.338 1.00 89.94 93 LEU A O 1
ATOM 715 N N . GLU A 1 94 ? -4.013 2.612 9.200 1.00 93.38 94 GLU A N 1
ATOM 716 C CA . GLU A 1 94 ? -4.397 3.269 7.945 1.00 93.38 94 GLU A CA 1
ATOM 717 C C . GLU A 1 94 ? -3.225 4.063 7.360 1.00 93.38 94 GLU A C 1
ATOM 719 O O . GLU A 1 94 ? -2.866 3.856 6.201 1.00 93.38 94 GLU A O 1
ATOM 724 N N . ALA A 1 95 ? -2.549 4.888 8.163 1.00 94.94 95 ALA A N 1
ATOM 725 C CA . ALA A 1 95 ? -1.457 5.723 7.677 1.00 94.94 95 ALA A CA 1
ATOM 726 C C . ALA A 1 95 ? -0.268 4.890 7.166 1.00 94.94 95 ALA A C 1
ATOM 728 O O . ALA A 1 95 ? 0.352 5.226 6.148 1.00 94.94 95 ALA A O 1
ATOM 729 N N . ARG A 1 96 ? 0.073 3.787 7.849 1.00 95.31 96 ARG A N 1
ATOM 730 C CA . ARG A 1 96 ? 1.150 2.881 7.417 1.00 95.31 96 ARG A CA 1
ATOM 731 C C . ARG A 1 96 ? 0.758 2.086 6.180 1.00 95.31 96 ARG A C 1
ATOM 733 O O . ARG A 1 96 ? 1.590 1.963 5.280 1.00 95.31 96 ARG A O 1
ATOM 740 N N . ALA A 1 97 ? -0.490 1.634 6.094 1.00 96.19 97 ALA A N 1
ATOM 741 C CA . ALA A 1 97 ? -1.037 0.994 4.906 1.00 96.19 97 ALA A CA 1
ATOM 742 C C . ALA A 1 97 ? -0.995 1.949 3.702 1.00 96.19 97 ALA A C 1
ATOM 744 O O . ALA A 1 97 ? -0.337 1.646 2.709 1.00 96.19 97 ALA A O 1
ATOM 745 N N . SER A 1 98 ? -1.560 3.151 3.834 1.00 97.06 98 SER A N 1
ATOM 746 C CA . SER A 1 98 ? -1.511 4.232 2.841 1.00 97.06 98 SER A CA 1
ATOM 747 C C . SER A 1 98 ? -0.088 4.536 2.371 1.00 97.06 98 SER A C 1
ATOM 749 O O . SER A 1 98 ? 0.173 4.662 1.169 1.00 97.06 98 SER A O 1
ATOM 751 N N . SER A 1 99 ? 0.867 4.613 3.304 1.00 97.81 99 SER A N 1
ATOM 752 C CA . SER A 1 99 ? 2.271 4.857 2.968 1.00 97.81 99 SER A CA 1
ATOM 753 C C . SER A 1 99 ? 2.899 3.702 2.185 1.00 97.81 99 SER A C 1
ATOM 755 O O . SER A 1 99 ? 3.659 3.960 1.251 1.00 97.81 99 SER A O 1
ATOM 757 N N . LEU A 1 100 ? 2.580 2.449 2.524 1.00 97.12 100 LEU A N 1
ATOM 758 C CA . LEU A 1 100 ? 3.053 1.274 1.793 1.00 97.12 100 LEU A CA 1
ATOM 759 C C . LEU A 1 100 ? 2.488 1.244 0.367 1.00 97.12 100 LEU A C 1
ATOM 761 O O . LEU A 1 100 ? 3.270 1.157 -0.579 1.00 97.12 100 LEU A O 1
ATOM 765 N N . VAL A 1 101 ? 1.168 1.409 0.202 1.00 97.06 101 VAL A N 1
ATOM 766 C CA . VAL A 1 101 ? 0.507 1.449 -1.119 1.00 97.06 101 VAL A CA 1
ATOM 767 C C . VAL A 1 101 ? 1.105 2.553 -1.998 1.00 97.06 101 VAL A C 1
ATOM 769 O O . VAL A 1 101 ? 1.426 2.323 -3.162 1.00 97.06 101 VAL A O 1
ATOM 772 N N . SER A 1 102 ? 1.365 3.732 -1.425 1.00 96.94 102 SER A N 1
ATOM 773 C CA . SER A 1 102 ? 1.995 4.849 -2.143 1.00 96.94 102 SER A CA 1
ATOM 774 C C . SER A 1 102 ? 3.389 4.503 -2.681 1.00 96.94 102 SER A C 1
ATOM 776 O O . SER A 1 102 ? 3.760 4.916 -3.781 1.00 96.94 102 SER A O 1
ATOM 778 N N . VAL A 1 103 ? 4.186 3.740 -1.924 1.00 95.94 103 VAL A N 1
ATOM 779 C CA . VAL A 1 103 ? 5.506 3.288 -2.389 1.00 95.94 103 VAL A CA 1
ATOM 780 C C . VAL A 1 103 ? 5.369 2.208 -3.465 1.00 95.94 103 VAL A C 1
ATOM 782 O O . VAL A 1 103 ? 6.158 2.213 -4.408 1.00 95.94 103 VAL A O 1
ATOM 785 N N . CYS A 1 104 ? 4.364 1.332 -3.388 1.00 94.88 104 CYS A N 1
ATOM 786 C CA . CYS A 1 104 ? 4.078 0.352 -4.439 1.00 94.88 104 CYS A CA 1
ATOM 787 C C . CYS A 1 104 ? 3.711 1.033 -5.767 1.00 94.88 104 CYS A C 1
ATOM 789 O O . CYS A 1 104 ? 4.256 0.662 -6.807 1.00 94.88 104 CYS A O 1
ATOM 791 N N . TRP A 1 105 ? 2.899 2.095 -5.736 1.00 94.44 105 TRP A N 1
ATOM 792 C CA . TRP A 1 105 ? 2.638 2.941 -6.909 1.00 94.44 105 TRP A CA 1
ATOM 793 C C . TRP A 1 105 ? 3.904 3.599 -7.455 1.00 94.44 105 TRP A C 1
ATOM 795 O O . TRP A 1 105 ? 4.160 3.571 -8.661 1.00 94.44 105 TRP A O 1
ATOM 805 N N . ALA A 1 106 ? 4.728 4.168 -6.570 1.00 93.88 106 ALA A N 1
ATOM 806 C CA . ALA A 1 106 ? 5.991 4.782 -6.965 1.00 93.88 106 ALA A CA 1
ATOM 807 C C . ALA A 1 106 ? 6.951 3.766 -7.605 1.00 93.88 106 ALA A C 1
ATOM 809 O O . ALA A 1 106 ? 7.661 4.116 -8.548 1.00 93.88 106 ALA A O 1
ATOM 810 N N . LEU A 1 107 ? 6.957 2.517 -7.127 1.00 92.19 107 LEU A N 1
ATOM 811 C CA . LEU A 1 107 ? 7.743 1.440 -7.721 1.00 92.19 107 LEU A CA 1
ATOM 812 C C . LEU A 1 107 ? 7.182 1.019 -9.081 1.00 92.19 107 LEU A C 1
ATOM 814 O O . LEU A 1 107 ? 7.967 0.803 -9.995 1.00 92.19 107 LEU A O 1
ATOM 818 N N . ALA A 1 108 ? 5.863 0.905 -9.228 1.00 90.69 108 ALA A N 1
ATOM 819 C CA . ALA A 1 108 ? 5.230 0.465 -10.469 1.00 90.69 108 ALA A CA 1
ATOM 820 C C . ALA A 1 108 ? 5.316 1.505 -11.596 1.00 90.69 108 ALA A C 1
ATOM 822 O O . ALA A 1 108 ? 5.413 1.137 -12.767 1.00 90.69 108 ALA A O 1
ATOM 823 N N . SER A 1 109 ? 5.329 2.796 -11.257 1.00 89.31 109 SER A N 1
ATOM 824 C CA . SER A 1 109 ? 5.333 3.901 -12.222 1.00 89.31 109 SER A CA 1
ATOM 825 C C . SER A 1 109 ? 6.429 3.777 -13.303 1.00 89.31 109 SER A C 1
ATOM 827 O O . SER A 1 109 ? 6.077 3.748 -14.485 1.00 89.31 109 SER A O 1
ATOM 829 N N . PRO A 1 110 ? 7.724 3.570 -12.978 1.00 86.50 110 PRO A N 1
ATOM 830 C CA . PRO A 1 110 ? 8.764 3.320 -13.981 1.00 86.50 110 PRO A CA 1
ATOM 831 C C . PRO A 1 110 ? 8.483 2.146 -14.931 1.00 86.50 110 PRO A C 1
ATOM 833 O O . PRO A 1 110 ? 8.873 2.188 -16.096 1.00 86.50 110 PRO A O 1
ATOM 836 N N . PHE A 1 111 ? 7.796 1.100 -14.467 1.00 84.06 111 PHE A N 1
ATOM 837 C CA . PHE A 1 111 ? 7.523 -0.092 -15.273 1.00 84.06 111 PHE A CA 1
ATOM 838 C C . PHE A 1 111 ? 6.414 0.134 -16.296 1.00 84.06 111 PHE A C 1
ATOM 840 O O . PHE A 1 111 ? 6.448 -0.497 -17.349 1.00 84.06 111 PHE A O 1
ATOM 847 N N . THR A 1 112 ? 5.504 1.084 -16.055 1.00 82.06 112 THR A N 1
ATOM 848 C CA . THR A 1 112 ? 4.508 1.503 -17.060 1.00 82.06 112 THR A CA 1
ATOM 849 C C . THR A 1 112 ? 5.158 2.059 -18.328 1.00 82.06 112 THR A C 1
ATOM 851 O O . THR A 1 112 ? 4.611 1.923 -19.419 1.00 82.06 112 THR A O 1
ATOM 854 N N . ILE A 1 113 ? 6.362 2.620 -18.188 1.00 80.44 113 ILE A N 1
ATOM 855 C CA . ILE A 1 113 ? 7.155 3.189 -19.281 1.00 80.44 113 ILE A CA 1
ATOM 856 C C . ILE A 1 113 ? 7.992 2.102 -19.973 1.00 80.44 113 ILE A C 1
ATOM 858 O O . ILE A 1 113 ? 8.193 2.151 -21.184 1.00 80.44 113 ILE A O 1
ATOM 862 N N . VAL A 1 114 ? 8.492 1.122 -19.212 1.00 77.06 114 VAL A N 1
ATOM 863 C CA . VAL A 1 114 ? 9.461 0.120 -19.694 1.00 77.06 114 VAL A CA 1
ATOM 864 C C . VAL A 1 114 ? 8.793 -1.131 -20.275 1.00 77.06 114 VAL A C 1
ATOM 866 O O . VAL A 1 114 ? 9.323 -1.719 -21.217 1.00 77.06 114 VAL A O 1
ATOM 869 N N . SER A 1 115 ? 7.652 -1.576 -19.742 1.00 70.88 115 SER A N 1
ATOM 870 C CA . SER A 1 115 ? 7.014 -2.826 -20.172 1.00 70.88 115 SER A CA 1
ATOM 871 C C . SER A 1 115 ? 5.503 -2.799 -19.984 1.00 70.88 115 SER A C 1
ATOM 873 O O . SER A 1 115 ? 5.019 -2.849 -18.862 1.00 70.88 115 SER A O 1
ATOM 875 N N . CYS A 1 116 ? 4.749 -2.821 -21.086 1.00 67.81 116 CYS A N 1
ATOM 876 C CA . CYS A 1 116 ? 3.282 -2.772 -21.063 1.00 67.81 116 CYS A CA 1
ATOM 877 C C . CYS A 1 116 ? 2.622 -4.109 -20.677 1.00 67.81 116 CYS A C 1
ATOM 879 O O . CYS A 1 116 ? 1.471 -4.130 -20.256 1.00 67.81 116 CYS A O 1
ATOM 881 N N . LYS A 1 117 ? 3.335 -5.238 -20.812 1.00 74.25 117 LYS A N 1
ATOM 882 C CA . LYS A 1 117 ? 2.738 -6.589 -20.738 1.00 74.25 117 LYS A CA 1
ATOM 883 C C . LYS A 1 117 ? 2.159 -6.947 -19.369 1.00 74.25 117 LYS A C 1
ATOM 885 O O . LYS A 1 117 ? 1.233 -7.742 -19.300 1.00 74.25 117 LYS A O 1
ATOM 890 N N . ASN A 1 118 ? 2.709 -6.375 -18.299 1.00 73.50 118 ASN A N 1
ATOM 891 C CA . ASN A 1 118 ? 2.282 -6.658 -16.927 1.00 73.50 118 ASN A CA 1
ATOM 892 C C . ASN A 1 118 ? 1.540 -5.483 -16.276 1.00 73.50 118 ASN A C 1
ATOM 894 O O . ASN A 1 118 ? 1.100 -5.626 -15.138 1.00 73.50 118 ASN A O 1
ATOM 898 N N . VAL A 1 119 ? 1.395 -4.349 -16.975 1.00 77.88 119 VAL A N 1
ATOM 899 C CA . VAL A 1 119 ? 0.864 -3.103 -16.396 1.00 77.88 119 VAL A CA 1
ATOM 900 C C . VAL A 1 119 ? -0.555 -3.290 -15.904 1.00 77.88 119 VAL A C 1
ATOM 902 O O . VAL A 1 119 ? -0.825 -2.918 -14.778 1.00 77.88 119 VAL A O 1
ATOM 905 N N . GLU A 1 120 ? -1.432 -3.925 -16.680 1.00 83.38 120 GLU A N 1
ATOM 906 C CA . GLU A 1 120 ? -2.829 -4.130 -16.273 1.00 83.38 120 GLU A CA 1
ATOM 907 C C . GLU A 1 120 ? -2.949 -5.005 -15.021 1.00 83.38 120 GLU A C 1
ATOM 909 O O . GLU A 1 120 ? -3.756 -4.730 -14.139 1.00 83.38 120 GLU A O 1
ATOM 914 N N . ALA A 1 121 ? -2.115 -6.041 -14.904 1.00 83.25 121 ALA A N 1
ATOM 915 C CA . ALA A 1 121 ? -2.143 -6.910 -13.734 1.00 83.25 121 ALA A CA 1
ATOM 916 C C . ALA A 1 121 ? -1.548 -6.232 -12.488 1.00 83.25 121 ALA A C 1
ATOM 918 O O . ALA A 1 121 ? -1.993 -6.504 -11.377 1.00 83.25 121 ALA A O 1
ATOM 919 N N . ILE A 1 122 ? -0.538 -5.375 -12.668 1.00 87.75 122 ILE A N 1
ATOM 920 C CA . ILE A 1 122 ? 0.047 -4.568 -11.590 1.00 87.75 122 ILE A CA 1
ATOM 921 C C . ILE A 1 122 ? -0.930 -3.464 -11.173 1.00 87.75 122 ILE A C 1
ATOM 923 O O . ILE A 1 122 ? -1.166 -3.293 -9.986 1.00 87.75 122 ILE A O 1
ATOM 927 N N . ASP A 1 123 ? -1.546 -2.769 -12.129 1.00 90.75 123 ASP A N 1
ATOM 928 C CA . ASP A 1 123 ? -2.577 -1.753 -11.896 1.00 90.75 123 ASP A CA 1
ATOM 929 C C . ASP A 1 123 ? -3.775 -2.350 -11.151 1.00 90.75 123 ASP A C 1
ATOM 931 O O . ASP A 1 123 ? -4.223 -1.786 -10.157 1.00 90.75 123 ASP A O 1
ATOM 935 N N . GLY A 1 124 ? -4.231 -3.542 -11.552 1.00 91.75 124 GLY A N 1
ATOM 936 C CA . GLY A 1 124 ? -5.273 -4.282 -10.841 1.00 91.75 124 GLY A CA 1
ATOM 937 C C . GLY A 1 124 ? -4.911 -4.561 -9.380 1.00 91.75 124 GLY A C 1
ATOM 938 O O . GLY A 1 124 ? -5.700 -4.251 -8.491 1.00 91.75 124 GLY A O 1
ATOM 939 N N . ALA A 1 125 ? -3.702 -5.071 -9.119 1.00 92.75 125 ALA A N 1
ATOM 940 C CA . ALA A 1 125 ? -3.233 -5.329 -7.757 1.00 92.75 125 ALA A CA 1
ATOM 941 C C . ALA A 1 125 ? -3.095 -4.040 -6.924 1.00 92.75 125 ALA A C 1
ATOM 943 O O . ALA A 1 125 ? -3.467 -4.020 -5.754 1.00 92.75 125 ALA A O 1
ATOM 944 N N . LEU A 1 126 ? -2.602 -2.949 -7.518 1.00 94.62 126 LEU A N 1
ATOM 945 C CA . LEU A 1 126 ? -2.464 -1.656 -6.841 1.00 94.62 126 LEU A CA 1
ATOM 946 C C . LEU A 1 126 ? -3.822 -1.037 -6.499 1.00 94.62 126 LEU A C 1
ATOM 948 O O . LEU A 1 126 ? -4.003 -0.548 -5.387 1.00 94.62 126 LEU A O 1
ATOM 952 N N . ARG A 1 127 ? -4.799 -1.119 -7.407 1.00 96.00 127 ARG A N 1
ATOM 953 C CA . ARG A 1 127 ? -6.186 -0.712 -7.136 1.00 96.00 127 ARG A CA 1
ATOM 954 C C . ARG A 1 127 ? -6.824 -1.555 -6.042 1.00 96.00 127 ARG A C 1
ATOM 956 O O . ARG A 1 127 ? -7.558 -1.034 -5.212 1.00 96.00 127 ARG A O 1
ATOM 963 N N . GLU A 1 128 ? -6.550 -2.856 -6.020 1.00 96.81 128 GLU A N 1
ATOM 964 C CA . GLU A 1 128 ? -7.019 -3.727 -4.944 1.00 96.81 128 GLU A CA 1
ATOM 965 C C . GLU A 1 128 ? -6.422 -3.301 -3.593 1.00 96.81 128 GLU A C 1
ATOM 967 O O . GLU A 1 128 ? -7.156 -3.166 -2.615 1.00 96.81 128 GLU A O 1
ATOM 972 N N . MET A 1 129 ? -5.126 -2.970 -3.545 1.00 96.81 129 MET A N 1
ATOM 973 C CA . MET A 1 129 ? -4.494 -2.397 -2.350 1.00 96.81 129 MET A CA 1
ATOM 974 C C . MET A 1 129 ? -5.156 -1.080 -1.919 1.00 96.81 129 MET A C 1
ATOM 976 O O . MET A 1 129 ? -5.392 -0.888 -0.727 1.00 96.81 129 MET A O 1
ATOM 980 N N . GLU A 1 130 ? -5.487 -0.193 -2.861 1.00 97.25 130 GLU A N 1
ATOM 981 C CA . GLU A 1 130 ? -6.231 1.040 -2.576 1.00 97.25 130 GLU A CA 1
ATOM 982 C C . GLU A 1 130 ? -7.617 0.758 -1.999 1.00 97.25 130 GLU A C 1
ATOM 984 O O . GLU A 1 130 ? -7.980 1.367 -0.998 1.00 97.25 130 GLU A O 1
ATOM 989 N N . ASN A 1 131 ? -8.358 -0.213 -2.538 1.00 97.62 131 ASN A N 1
ATOM 990 C CA . ASN A 1 131 ? -9.663 -0.599 -1.997 1.00 97.62 131 ASN A CA 1
ATOM 991 C C . ASN A 1 131 ? -9.564 -1.066 -0.535 1.00 97.62 131 ASN A C 1
ATOM 993 O O . ASN A 1 131 ? -10.429 -0.747 0.281 1.00 97.62 131 ASN A O 1
ATOM 997 N N . HIS A 1 132 ? -8.504 -1.798 -0.173 1.00 96.69 132 HIS A N 1
ATOM 998 C CA . HIS A 1 132 ? -8.270 -2.171 1.223 1.00 96.69 132 HIS A CA 1
ATOM 999 C C . HIS A 1 132 ? -7.929 -0.959 2.100 1.00 96.69 132 HIS A C 1
ATOM 1001 O O . HIS A 1 132 ? -8.365 -0.913 3.248 1.00 96.69 132 HIS A O 1
ATOM 1007 N N . VAL A 1 133 ? -7.196 0.029 1.580 1.00 96.50 133 VAL A N 1
ATOM 1008 C CA . VAL A 1 133 ? -6.936 1.291 2.292 1.00 96.50 133 VAL A CA 1
ATOM 1009 C C . VAL A 1 133 ? -8.218 2.108 2.472 1.00 96.50 133 VAL A C 1
ATOM 1011 O O . VAL A 1 133 ? -8.449 2.620 3.562 1.00 96.50 133 VAL A O 1
ATOM 1014 N N . GLU A 1 134 ? -9.082 2.190 1.461 1.00 96.56 134 GLU A N 1
ATOM 1015 C CA . GLU A 1 134 ? -10.392 2.850 1.573 1.00 96.56 134 GLU A CA 1
ATOM 1016 C C . GLU A 1 134 ? -11.270 2.188 2.639 1.00 96.56 134 GLU A C 1
ATOM 1018 O O . GLU A 1 134 ? -11.899 2.870 3.447 1.00 96.56 134 GLU A O 1
ATOM 1023 N N . ALA A 1 135 ? -11.261 0.856 2.717 1.00 94.44 135 ALA A N 1
ATOM 1024 C CA . ALA A 1 135 ? -11.954 0.148 3.787 1.00 94.44 135 ALA A CA 1
ATOM 1025 C C . ALA A 1 135 ? -11.392 0.505 5.176 1.00 94.44 135 ALA A C 1
ATOM 1027 O 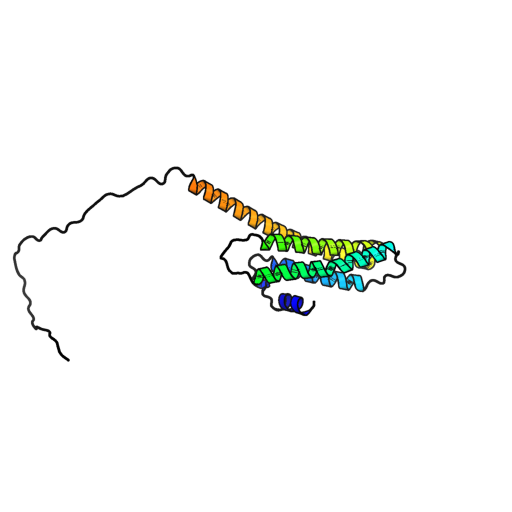O . ALA A 1 135 ? -12.166 0.734 6.105 1.00 94.44 135 ALA A O 1
ATOM 1028 N N . LEU A 1 136 ? -10.065 0.622 5.322 1.00 92.56 136 LEU A N 1
ATOM 1029 C CA . LEU A 1 136 ? -9.447 1.085 6.572 1.00 92.56 136 LEU A CA 1
ATOM 1030 C C . LEU A 1 136 ? -9.870 2.519 6.920 1.00 92.56 136 LEU A C 1
ATOM 1032 O O . LEU A 1 136 ? -10.183 2.787 8.079 1.00 92.56 136 LEU A O 1
ATOM 1036 N N . ARG A 1 137 ? -9.938 3.426 5.937 1.00 93.62 137 ARG A N 1
ATOM 1037 C CA . ARG A 1 137 ? -10.420 4.806 6.135 1.00 93.62 137 ARG A CA 1
ATOM 1038 C C . ARG A 1 137 ? -11.863 4.840 6.614 1.00 93.62 137 ARG A C 1
ATOM 1040 O O . ARG A 1 137 ? -12.158 5.542 7.573 1.00 93.62 137 ARG A O 1
ATOM 1047 N N . LEU A 1 138 ? -12.732 4.017 6.033 1.00 91.94 138 LEU A N 1
ATOM 1048 C CA . LEU A 1 138 ? -14.117 3.902 6.484 1.00 91.94 138 LEU A CA 1
ATOM 1049 C C . LEU A 1 138 ? -14.203 3.444 7.950 1.00 91.94 138 LEU A C 1
ATOM 1051 O O . LEU A 1 138 ? -15.026 3.953 8.709 1.00 91.94 138 LEU A O 1
ATOM 1055 N N . VAL A 1 139 ? -13.347 2.508 8.371 1.00 89.19 139 VAL A N 1
ATOM 1056 C CA . VAL A 1 139 ? -13.286 2.072 9.776 1.00 89.19 139 VAL A CA 1
ATOM 1057 C C . VAL A 1 139 ? -12.788 3.197 10.692 1.00 89.19 139 VAL A C 1
ATOM 1059 O O . VAL A 1 139 ? -13.362 3.390 11.766 1.00 89.19 139 VAL A O 1
ATOM 1062 N N . VAL A 1 140 ? -11.774 3.969 10.272 1.00 88.56 140 VAL A N 1
ATOM 1063 C CA . VAL A 1 140 ? -11.306 5.168 10.998 1.00 88.56 140 VAL A CA 1
ATOM 1064 C C . VAL A 1 140 ? -12.460 6.155 11.188 1.00 88.56 140 VAL A C 1
ATOM 1066 O O . VAL A 1 140 ? -12.742 6.553 12.316 1.00 88.56 140 VAL A O 1
ATOM 1069 N N . GLU A 1 141 ? -13.161 6.506 10.110 1.00 89.44 141 GLU A N 1
ATOM 1070 C CA . GLU A 1 141 ? -14.268 7.467 10.137 1.00 89.44 141 GLU A CA 1
ATOM 1071 C C . GLU A 1 141 ? -15.403 7.008 11.058 1.00 89.44 141 GLU A C 1
ATOM 1073 O O . GLU A 1 141 ? -15.917 7.790 11.859 1.00 89.44 141 GLU A O 1
ATOM 1078 N N . GLN A 1 142 ? -15.776 5.726 11.002 1.00 86.50 142 GLN A N 1
ATOM 1079 C CA . GLN A 1 142 ? -16.790 5.159 11.893 1.00 86.50 142 GLN A CA 1
ATOM 1080 C C . GLN A 1 142 ? -16.362 5.208 13.361 1.00 86.50 142 GLN A C 1
ATOM 1082 O O . GLN A 1 142 ? -17.191 5.463 14.238 1.00 86.50 142 GLN A O 1
ATOM 1087 N N . ALA A 1 143 ? -15.083 4.956 13.650 1.00 83.31 143 ALA A N 1
ATOM 1088 C CA . ALA A 1 143 ? -14.559 5.076 15.002 1.00 83.31 143 ALA A CA 1
ATOM 1089 C C . ALA A 1 143 ? -14.658 6.529 15.488 1.00 83.31 143 ALA A C 1
ATOM 1091 O O . ALA A 1 143 ? -15.192 6.773 16.569 1.00 83.31 143 ALA A O 1
ATOM 1092 N N . GLU A 1 144 ? -14.230 7.497 14.676 1.00 85.31 144 GLU A N 1
ATOM 1093 C CA . GLU A 1 144 ? -14.294 8.928 14.997 1.00 85.31 144 GLU A CA 1
ATOM 1094 C C . GLU A 1 144 ? -15.730 9.421 15.221 1.00 85.31 144 GLU A C 1
ATOM 1096 O O . GLU A 1 144 ? -15.987 10.131 16.196 1.00 85.31 144 GLU A O 1
ATOM 1101 N N . GLN A 1 145 ? -16.682 8.991 14.386 1.00 85.88 145 GLN A N 1
ATOM 1102 C CA . GLN A 1 145 ? -18.105 9.303 14.557 1.00 85.88 145 GLN A CA 1
ATOM 1103 C C . GLN A 1 145 ? -18.641 8.781 15.893 1.00 85.88 145 GLN A C 1
ATOM 1105 O O . GLN A 1 145 ? -19.261 9.536 16.641 1.00 85.88 145 GLN A O 1
ATOM 1110 N N . ARG A 1 146 ? -18.330 7.528 16.254 1.00 82.50 146 ARG A N 1
ATOM 1111 C CA . ARG A 1 146 ? -18.735 6.951 17.547 1.00 82.50 146 ARG A CA 1
ATOM 1112 C C . ARG A 1 146 ? -18.142 7.717 18.728 1.00 82.50 146 ARG A C 1
ATOM 1114 O O . ARG A 1 146 ? -18.842 7.942 19.713 1.00 82.50 146 ARG A O 1
ATOM 1121 N N . PHE A 1 147 ? -16.881 8.144 18.641 1.00 81.38 147 PHE A N 1
ATOM 1122 C CA . PHE A 1 147 ? -16.259 8.961 19.687 1.00 81.38 147 PHE A CA 1
ATOM 1123 C C . PHE A 1 147 ? -16.924 10.339 19.819 1.00 81.38 147 PHE A C 1
ATOM 1125 O O . PHE A 1 147 ? -17.144 10.808 20.938 1.00 81.38 147 PHE A O 1
ATOM 1132 N N . ALA A 1 148 ? -17.272 10.982 18.702 1.00 79.94 148 ALA A N 1
ATOM 1133 C CA . ALA A 1 148 ? -17.954 12.274 18.703 1.00 79.94 148 ALA A CA 1
ATOM 1134 C C . ALA A 1 148 ? -19.377 12.178 19.283 1.00 79.94 148 ALA A C 1
ATOM 1136 O O . ALA A 1 148 ? -19.775 13.016 20.094 1.00 79.94 148 ALA A O 1
ATOM 1137 N N . GLU A 1 149 ? -20.125 11.133 18.923 1.00 81.12 149 GLU A N 1
ATOM 1138 C CA . GLU A 1 149 ?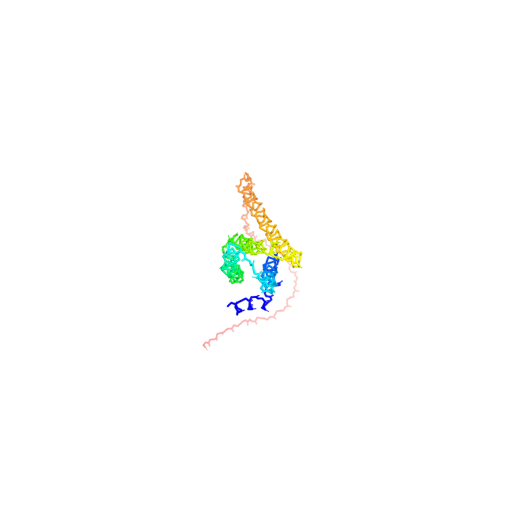 -21.457 10.853 19.468 1.00 81.12 149 GLU A CA 1
ATOM 1139 C C . GLU A 1 149 ? -21.413 10.595 20.977 1.00 81.12 149 GLU A C 1
ATOM 1141 O O . GLU A 1 149 ? -22.233 11.140 21.715 1.00 81.12 149 GLU A O 1
ATOM 1146 N N . GLN A 1 150 ? -20.433 9.820 21.454 1.00 78.31 150 GLN A N 1
ATOM 1147 C CA . GLN A 1 150 ? -20.241 9.558 22.883 1.00 78.31 150 GLN A CA 1
ATOM 1148 C C . GLN A 1 150 ? -19.941 10.841 23.664 1.00 78.31 150 GLN A C 1
ATOM 1150 O O . GLN A 1 150 ? -20.601 11.099 24.670 1.00 78.31 150 GLN A O 1
ATOM 1155 N N . GLN A 1 151 ? -19.023 11.684 23.178 1.00 76.81 151 GLN A N 1
ATOM 1156 C CA . GLN A 1 151 ? -18.726 12.971 23.818 1.00 76.81 151 GLN A CA 1
ATOM 1157 C C . GLN A 1 151 ? -19.940 13.904 23.840 1.00 76.81 151 GLN A C 1
ATOM 1159 O O . GLN A 1 151 ? -20.209 14.544 24.857 1.00 76.81 151 GLN A O 1
ATOM 1164 N N . ASN A 1 152 ? -20.696 13.972 22.742 1.00 76.81 152 ASN A N 1
ATOM 1165 C CA . ASN A 1 152 ? -21.906 14.785 22.679 1.00 76.81 152 ASN A CA 1
ATOM 1166 C C . ASN A 1 152 ? -22.967 14.292 23.680 1.00 76.81 152 ASN A C 1
ATOM 1168 O O . ASN A 1 152 ? -23.589 15.092 24.379 1.00 76.81 152 ASN A O 1
ATOM 1172 N N . ASN A 1 153 ? -23.140 12.974 23.805 1.00 72.69 153 ASN A N 1
ATOM 1173 C CA . ASN A 1 153 ? -24.104 12.385 24.732 1.00 72.69 153 ASN A CA 1
ATOM 1174 C C . ASN A 1 153 ? -23.694 12.599 26.204 1.00 72.69 153 ASN A C 1
ATOM 1176 O O . ASN A 1 153 ? -24.533 12.956 27.030 1.00 72.69 153 ASN A O 1
ATOM 1180 N N . GLU A 1 154 ? -22.401 12.483 26.531 1.00 74.38 154 GLU A N 1
ATOM 1181 C CA . GLU A 1 154 ? -21.869 12.826 27.860 1.00 74.38 154 GLU A CA 1
ATOM 1182 C C . GLU A 1 154 ? -22.043 14.316 28.194 1.00 74.38 154 GLU A C 1
ATOM 1184 O O . GLU A 1 154 ? -22.374 14.671 29.330 1.00 74.38 154 GLU A O 1
ATOM 1189 N N . PHE A 1 155 ? -21.848 15.202 27.215 1.00 71.69 155 PHE A N 1
ATOM 1190 C CA . PHE A 1 155 ? -22.046 16.639 27.385 1.00 71.69 155 PHE A CA 1
ATOM 1191 C C . PHE A 1 155 ? -23.516 16.976 27.677 1.00 71.69 155 PHE A C 1
ATOM 1193 O O . PHE A 1 155 ? -23.808 17.682 28.645 1.00 71.69 155 PHE A O 1
ATOM 1200 N N . ILE A 1 156 ? -24.459 16.413 26.914 1.00 70.56 156 ILE A N 1
ATOM 1201 C CA . ILE A 1 156 ? -25.901 16.594 27.154 1.00 70.56 156 ILE A CA 1
ATOM 1202 C C . ILE A 1 156 ? -26.320 16.013 28.513 1.00 70.56 156 ILE A C 1
ATOM 1204 O O . ILE A 1 156 ? -27.118 16.626 29.232 1.00 70.56 156 ILE A O 1
ATOM 1208 N N . GLN A 1 157 ? -25.746 14.879 28.920 1.00 66.19 157 GLN A N 1
ATOM 1209 C CA . GLN A 1 157 ? -26.026 14.271 30.220 1.00 66.19 157 GLN A CA 1
ATOM 1210 C C . GLN A 1 157 ? -25.516 15.127 31.393 1.00 66.19 157 GLN A C 1
ATOM 1212 O O . GLN A 1 157 ? -26.207 15.238 32.406 1.00 66.19 157 GLN A O 1
ATOM 1217 N N . ARG A 1 158 ? -24.352 15.783 31.263 1.00 64.12 158 ARG A N 1
ATOM 1218 C CA . ARG A 1 158 ? -23.802 16.682 32.299 1.00 64.12 158 ARG A CA 1
ATOM 1219 C C . ARG A 1 158 ? -24.518 18.029 32.398 1.00 64.12 158 ARG A C 1
ATOM 1221 O O . ARG A 1 158 ? -24.530 18.616 33.476 1.00 64.12 158 ARG A O 1
ATOM 1228 N N . HIS A 1 159 ? -25.110 18.515 31.309 1.00 60.31 159 HIS A N 1
ATOM 1229 C CA . HIS A 1 159 ? -25.771 19.824 31.260 1.00 60.31 159 HIS A CA 1
ATOM 1230 C C . HIS A 1 159 ? -27.306 19.766 31.332 1.00 60.31 159 HIS A C 1
ATOM 1232 O O . HIS A 1 159 ? -27.959 20.802 31.216 1.00 60.31 159 HIS A O 1
ATOM 1238 N N . SER A 1 160 ? -27.896 18.591 31.572 1.00 47.12 160 SER A N 1
ATOM 1239 C CA . SER A 1 160 ? -29.336 18.449 31.820 1.00 47.12 160 SER A CA 1
ATOM 1240 C C . SER A 1 160 ? -29.731 19.083 33.174 1.00 47.12 160 SER A C 1
ATOM 1242 O O . SER A 1 160 ? -29.301 18.577 34.212 1.00 47.12 160 SER A O 1
ATOM 1244 N N . PRO A 1 161 ? -30.559 20.153 33.225 1.00 59.31 161 PRO A N 1
ATOM 1245 C CA . PRO A 1 161 ? -30.793 20.919 34.458 1.00 59.31 161 PRO A CA 1
ATOM 1246 C C . PRO A 1 161 ? -31.678 20.277 35.540 1.00 59.31 161 PRO A C 1
ATOM 1248 O O . PRO A 1 161 ? -32.010 20.972 36.492 1.00 59.31 161 PRO A O 1
ATOM 1251 N N . LEU A 1 162 ? -32.099 19.010 35.449 1.00 47.69 162 LEU A N 1
ATOM 1252 C CA . LEU A 1 162 ? -32.986 18.404 36.458 1.00 47.69 162 LEU A CA 1
ATOM 1253 C C . LEU A 1 162 ? -32.648 16.928 36.730 1.00 47.69 162 LEU A C 1
ATOM 1255 O O . LEU A 1 162 ? -33.307 16.020 36.233 1.00 47.69 162 LEU A O 1
ATOM 1259 N N . ARG A 1 163 ? -31.676 16.681 37.618 1.00 47.91 163 ARG A N 1
ATOM 1260 C CA . ARG A 1 163 ? -31.845 15.635 38.642 1.00 47.91 163 ARG A CA 1
ATOM 1261 C C . ARG A 1 163 ? -32.429 16.312 39.879 1.00 47.91 163 ARG A C 1
ATOM 1263 O O . ARG A 1 163 ? -31.718 16.655 40.819 1.00 47.91 163 ARG A O 1
ATOM 1270 N N . THR A 1 164 ? -33.730 16.575 39.833 1.00 47.25 164 THR A N 1
ATOM 1271 C CA . THR A 1 164 ? -34.493 16.944 41.023 1.00 47.25 164 THR A CA 1
ATOM 1272 C C . THR A 1 164 ? -34.473 15.759 41.977 1.00 47.25 164 THR A C 1
ATOM 1274 O O . THR A 1 164 ? -34.827 14.640 41.618 1.00 47.25 164 THR A O 1
ATOM 1277 N N . ILE A 1 165 ? -34.012 16.047 43.186 1.00 55.03 165 ILE A N 1
ATOM 1278 C CA . ILE A 1 165 ? -34.176 15.265 44.403 1.00 55.03 165 ILE A CA 1
ATOM 1279 C C . ILE A 1 165 ? -35.657 14.877 44.546 1.00 55.03 165 ILE A C 1
ATOM 1281 O O . ILE A 1 165 ? -36.494 15.749 44.754 1.00 55.03 165 ILE A O 1
ATOM 1285 N N . ILE A 1 166 ? -35.967 13.589 44.424 1.00 52.12 166 ILE A N 1
ATOM 1286 C CA . ILE A 1 166 ? -37.212 12.928 44.852 1.00 52.12 166 ILE A CA 1
ATOM 1287 C C . ILE A 1 166 ? -36.734 11.506 45.203 1.00 52.12 166 ILE A C 1
ATOM 1289 O O . ILE A 1 166 ? -36.175 10.846 44.335 1.00 52.12 166 ILE A O 1
ATOM 1293 N N . GLU A 1 167 ? -36.741 10.983 46.426 1.00 43.09 167 GLU A N 1
ATOM 1294 C CA . GLU A 1 167 ? -37.543 11.227 47.623 1.00 43.09 167 GLU A CA 1
ATOM 1295 C C . GLU A 1 167 ? -36.688 10.807 48.839 1.00 43.09 167 GLU A C 1
ATOM 1297 O O . GLU A 1 167 ? -36.359 9.633 48.993 1.00 43.09 167 GLU A O 1
ATOM 1302 N N . GLU A 1 168 ? -36.330 11.746 49.716 1.00 43.75 168 GLU A N 1
ATOM 1303 C CA . GLU A 1 168 ? -36.234 11.431 51.143 1.00 43.75 168 GLU A CA 1
ATOM 1304 C C . GLU A 1 168 ? -37.541 11.909 51.774 1.00 43.75 168 GLU A C 1
ATOM 1306 O O . GLU A 1 168 ? -37.709 13.088 52.087 1.00 43.75 168 GLU A O 1
ATOM 1311 N N . THR A 1 169 ? -38.483 10.989 51.961 1.00 42.56 169 THR A N 1
ATOM 1312 C CA . THR A 1 169 ? -39.490 11.115 53.013 1.00 42.56 169 THR A CA 1
ATOM 1313 C C . THR A 1 169 ? -39.255 10.004 54.017 1.00 42.56 169 THR A C 1
ATOM 1315 O O . THR A 1 169 ? -39.572 8.841 53.785 1.00 42.56 169 THR A O 1
ATOM 1318 N N . SER A 1 170 ? -38.660 10.419 55.131 1.00 40.44 170 SER A N 1
ATOM 1319 C CA . SER A 1 170 ? -38.757 9.819 56.457 1.00 40.44 170 SER A CA 1
ATOM 1320 C C . SER A 1 170 ? -40.045 9.018 56.669 1.00 40.44 170 SER A C 1
ATOM 1322 O O . SER A 1 170 ? -41.133 9.591 56.662 1.00 40.44 170 SER A O 1
ATOM 1324 N N . LEU A 1 171 ? -39.904 7.727 56.969 1.00 34.16 171 LEU A N 1
ATOM 1325 C CA . LEU A 1 171 ? -40.786 7.022 57.893 1.00 34.16 171 LEU A CA 1
ATOM 1326 C C . LEU A 1 171 ? -39.911 6.139 58.789 1.00 34.16 171 LEU A C 1
ATOM 1328 O O . LEU A 1 171 ? -39.476 5.054 58.418 1.00 34.16 171 LEU A O 1
ATOM 1332 N N . VAL A 1 172 ? -39.623 6.656 59.984 1.00 44.03 172 VAL A N 1
ATOM 1333 C CA . VAL A 1 172 ? -39.157 5.866 61.125 1.00 44.03 172 VAL A CA 1
ATOM 1334 C C . VAL A 1 172 ? -40.272 4.880 61.471 1.00 44.03 172 VAL A C 1
ATOM 1336 O O . VAL A 1 172 ? -41.270 5.264 62.078 1.00 44.03 172 VAL A O 1
ATOM 1339 N N . GLU A 1 173 ? -40.125 3.617 61.080 1.00 39.16 173 GLU A N 1
ATOM 1340 C CA . GLU A 1 173 ? -41.011 2.550 61.541 1.00 39.16 173 GLU A CA 1
ATOM 1341 C C . GLU A 1 173 ? -40.523 2.075 62.917 1.00 39.16 173 GLU A C 1
ATOM 1343 O O . GLU A 1 173 ? -39.589 1.286 63.055 1.00 39.16 173 GLU A O 1
ATOM 1348 N N . HIS A 1 174 ? -41.116 2.651 63.963 1.00 44.44 174 HIS A N 1
ATOM 1349 C CA . HIS A 1 174 ? -40.994 2.173 65.336 1.00 44.44 174 HIS A CA 1
ATOM 1350 C C . HIS A 1 174 ? -42.017 1.038 65.537 1.00 44.44 174 HIS A C 1
ATOM 1352 O O . HIS A 1 174 ? -43.188 1.234 65.205 1.00 44.44 174 HIS A O 1
ATOM 1358 N N . PRO A 1 175 ? -41.630 -0.136 66.066 1.00 47.44 175 PRO A N 1
ATOM 1359 C CA . PRO A 1 175 ? -42.557 -1.250 66.235 1.00 47.44 175 PRO A CA 1
ATOM 1360 C C . PRO A 1 175 ? -43.567 -0.943 67.357 1.00 47.44 175 PRO A C 1
ATOM 1362 O O . PRO A 1 175 ? -43.152 -0.579 68.462 1.00 47.44 175 PRO A O 1
ATOM 1365 N N . PRO A 1 176 ? -44.886 -1.103 67.142 1.00 46.34 176 PRO A N 1
ATOM 1366 C CA . PRO A 1 176 ? -45.851 -1.009 68.225 1.00 46.34 176 PRO A CA 1
ATOM 1367 C C . PRO A 1 176 ? -45.855 -2.291 69.073 1.00 46.34 176 PRO A C 1
ATOM 1369 O O . PRO A 1 176 ? -45.966 -3.406 68.564 1.00 46.34 176 PRO A O 1
ATOM 1372 N N . LEU A 1 177 ? -45.756 -2.091 70.389 1.00 50.06 177 LEU A N 1
ATOM 1373 C CA . LEU A 1 177 ? -45.976 -3.070 71.460 1.00 50.06 177 LEU A CA 1
ATOM 1374 C C . LEU A 1 177 ? -47.359 -3.770 71.368 1.00 50.06 177 LEU A C 1
ATOM 1376 O O . LEU A 1 177 ? -48.295 -3.222 70.782 1.00 50.06 177 LEU A O 1
ATOM 1380 N N . PRO A 1 178 ? -47.505 -4.969 71.971 1.00 49.12 178 PRO A N 1
ATOM 1381 C CA . PRO A 1 178 ? -48.613 -5.895 71.722 1.00 49.12 178 PRO A CA 1
ATOM 1382 C C . PRO A 1 178 ? -49.898 -5.565 72.508 1.00 49.12 178 PRO A C 1
ATOM 1384 O O . PRO A 1 178 ? -49.814 -5.058 73.629 1.00 49.12 178 PRO A O 1
ATOM 1387 N N . PRO A 1 179 ? -51.092 -5.925 71.993 1.00 59.19 179 PRO A N 1
ATOM 1388 C CA . PRO A 1 179 ? -52.323 -5.931 72.781 1.00 59.19 179 PRO A CA 1
ATOM 1389 C C . PRO A 1 179 ? -52.528 -7.238 73.603 1.00 59.19 179 PRO A C 1
ATOM 1391 O O . PRO A 1 179 ? -52.004 -8.286 73.220 1.00 59.19 179 PRO A O 1
ATOM 1394 N N . PRO A 1 180 ? -53.283 -7.200 74.730 1.00 48.19 180 PRO A N 1
ATOM 1395 C CA . PRO A 1 180 ? -53.436 -8.297 75.708 1.00 48.19 180 PRO A CA 1
ATOM 1396 C C . PRO A 1 180 ? -54.472 -9.385 75.305 1.00 48.19 180 PRO A C 1
ATOM 1398 O O . PRO A 1 180 ? -55.146 -9.231 74.288 1.00 48.19 180 PRO A O 1
ATOM 1401 N N . PRO A 1 181 ? -54.615 -10.486 76.085 1.00 48.00 181 PRO A N 1
ATOM 1402 C CA . PRO A 1 181 ? -55.017 -11.816 75.595 1.00 48.00 181 PRO A CA 1
ATOM 1403 C C . PRO A 1 181 ? -56.511 -12.173 75.746 1.00 48.00 181 PRO A C 1
ATOM 1405 O O . PRO A 1 181 ? -57.220 -11.507 76.496 1.00 48.00 181 PRO A O 1
ATOM 1408 N N . LEU A 1 182 ? -56.928 -13.281 75.087 1.00 40.84 182 LEU A N 1
ATOM 1409 C CA . LEU A 1 182 ? -57.804 -14.411 75.533 1.00 40.84 182 LEU A CA 1
ATOM 1410 C C . LEU A 1 182 ? -58.418 -15.156 74.305 1.00 40.84 182 LEU A C 1
ATOM 1412 O O . LEU A 1 182 ? -58.585 -14.527 73.265 1.00 40.84 182 LEU A O 1
ATOM 1416 N N . PRO A 1 183 ? -58.930 -16.407 74.401 1.00 43.44 183 PRO A N 1
ATOM 1417 C CA . PRO A 1 183 ? -58.379 -17.628 74.996 1.00 43.44 183 PRO A CA 1
ATOM 1418 C C . PRO A 1 183 ? -58.349 -18.851 74.026 1.00 43.44 183 PRO A C 1
ATOM 1420 O O . PRO A 1 183 ? -59.230 -19.045 73.200 1.00 43.44 183 PRO A O 1
ATOM 1423 N N . GLN A 1 184 ? -57.339 -19.705 74.235 1.00 40.75 184 GLN A N 1
ATOM 1424 C CA . GLN A 1 184 ? -57.294 -21.178 74.118 1.00 40.75 184 GLN A CA 1
ATOM 1425 C C . GLN A 1 184 ? -57.940 -21.911 72.917 1.00 40.75 184 GLN A C 1
ATOM 1427 O O . GLN A 1 184 ? -59.151 -22.085 72.834 1.00 40.75 184 GLN A O 1
ATOM 1432 N N . SER A 1 185 ? -57.095 -22.613 72.153 1.00 40.53 185 SER A N 1
ATOM 1433 C CA . SER A 1 185 ? -57.309 -24.049 71.919 1.00 40.53 185 SER A CA 1
ATOM 1434 C C . SER A 1 185 ? -55.974 -24.795 71.976 1.00 40.53 185 SER A C 1
ATOM 1436 O O . SER A 1 185 ? -54.922 -24.278 71.612 1.00 40.53 185 SER A O 1
ATOM 1438 N N . VAL A 1 186 ? -56.042 -25.965 72.595 1.00 37.59 186 VAL A N 1
ATOM 1439 C CA . VAL A 1 186 ? -54.966 -26.760 73.185 1.00 37.59 186 VAL A CA 1
ATOM 1440 C C . VAL A 1 186 ? -54.458 -27.790 72.176 1.00 37.59 186 VAL A C 1
ATOM 1442 O O . VAL A 1 186 ? -55.277 -28.430 71.529 1.00 37.59 186 VAL A O 1
ATOM 1445 N N . SER A 1 187 ? -53.140 -27.997 72.115 1.00 41.09 187 SER A N 1
ATOM 1446 C CA . SER A 1 187 ? -52.469 -29.308 71.964 1.00 41.09 187 SER A CA 1
ATOM 1447 C C . SER A 1 187 ? -50.956 -29.036 72.004 1.00 41.09 187 SER A C 1
ATOM 1449 O O . SER A 1 187 ? -50.420 -28.472 71.060 1.00 41.09 187 SER A O 1
ATOM 1451 N N . VAL A 1 188 ? -50.247 -29.146 73.132 1.00 40.47 188 VAL A N 1
ATOM 1452 C CA . VAL A 1 188 ? -49.819 -30.388 73.812 1.00 40.47 188 VAL A CA 1
ATOM 1453 C C . VAL A 1 188 ? -49.061 -31.311 72.852 1.00 40.47 188 VAL A C 1
ATOM 1455 O O . VAL A 1 188 ? -49.672 -32.052 72.089 1.00 40.47 188 VAL A O 1
ATOM 1458 N N . ASN A 1 189 ? -47.734 -31.166 72.811 1.00 42.78 189 ASN A N 1
ATOM 1459 C CA . ASN A 1 189 ? -46.764 -32.123 73.370 1.00 42.78 189 ASN A CA 1
ATOM 1460 C C . ASN A 1 189 ? -45.353 -31.514 73.210 1.00 42.78 189 ASN A C 1
ATOM 1462 O O . ASN A 1 189 ? -45.014 -31.039 72.131 1.00 42.78 189 ASN A O 1
ATOM 1466 N N . ASP A 1 190 ? -44.636 -31.206 74.289 1.00 47.22 190 ASP A N 1
ATOM 1467 C CA . ASP A 1 190 ? -43.883 -32.121 75.170 1.00 47.22 190 ASP A CA 1
ATOM 1468 C C . ASP A 1 190 ? -42.546 -32.536 74.532 1.00 47.22 190 ASP A C 1
ATOM 1470 O O . ASP A 1 190 ? -42.504 -33.367 73.631 1.00 47.22 190 ASP A O 1
ATOM 1474 N N . GLU A 1 191 ? -41.481 -31.816 74.893 1.00 55.56 191 GLU A N 1
ATOM 1475 C CA . GLU A 1 191 ? -40.281 -32.361 75.550 1.00 55.56 191 GLU A CA 1
ATOM 1476 C C . GLU A 1 191 ? -39.117 -31.356 75.400 1.00 55.56 191 GLU A C 1
ATOM 1478 O O . GLU A 1 191 ? -38.709 -30.958 74.308 1.00 55.56 191 GLU A O 1
ATOM 1483 N N . ALA A 1 192 ? -38.632 -30.883 76.544 1.00 55.22 192 ALA A N 1
ATOM 1484 C CA . ALA A 1 192 ? -37.459 -30.029 76.722 1.00 55.22 192 ALA A CA 1
ATOM 1485 C C . ALA A 1 192 ? -36.199 -30.911 76.934 1.00 55.22 192 ALA A C 1
ATOM 1487 O O . ALA A 1 192 ? -36.333 -32.125 77.050 1.00 55.22 192 ALA A O 1
ATOM 1488 N N . PRO A 1 193 ? -35.010 -30.361 77.241 1.00 52.41 193 PRO A N 1
ATOM 1489 C CA . PRO A 1 193 ? -34.281 -29.257 76.624 1.00 52.41 193 PRO A CA 1
ATOM 1490 C C . PRO A 1 193 ? -32.804 -29.632 76.322 1.00 52.41 193 PRO A C 1
ATOM 1492 O O . PRO A 1 193 ? -32.344 -30.750 76.534 1.00 52.41 193 PRO A O 1
ATOM 1495 N N . ALA A 1 194 ? -32.077 -28.626 75.836 1.00 49.22 194 ALA A N 1
ATOM 1496 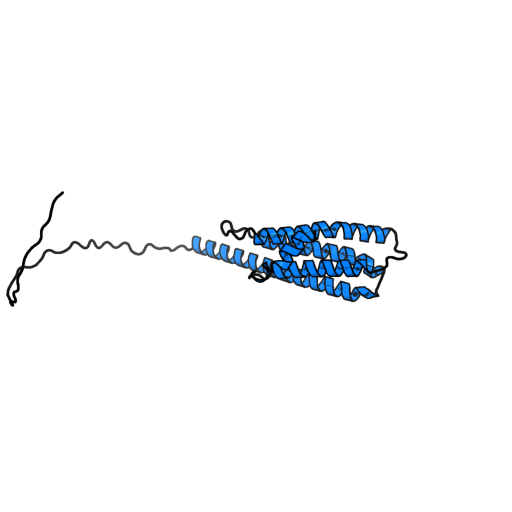C CA . ALA A 1 194 ? -30.624 -28.496 75.729 1.00 49.22 194 ALA A CA 1
ATOM 1497 C C . ALA A 1 194 ? -29.799 -29.024 76.928 1.00 49.22 194 ALA A C 1
ATOM 1499 O O . ALA A 1 194 ? -30.293 -29.100 78.049 1.00 49.22 194 ALA A O 1
ATOM 1500 N N . ASP A 1 195 ? -28.492 -29.239 76.736 1.00 54.97 195 ASP A N 1
ATOM 1501 C CA . ASP A 1 195 ? -27.417 -28.254 77.019 1.00 54.97 195 ASP A CA 1
ATOM 1502 C C . ASP A 1 195 ? -26.039 -28.987 77.145 1.00 54.97 195 ASP A C 1
ATOM 1504 O O . ASP A 1 195 ? -25.957 -30.142 76.721 1.00 54.97 195 ASP A O 1
ATOM 1508 N N . PRO A 1 196 ? -24.908 -28.380 77.571 1.00 55.56 196 PRO A N 1
ATOM 1509 C CA . PRO A 1 196 ? -23.715 -28.250 76.740 1.00 55.56 196 PRO A CA 1
ATOM 1510 C C . PRO A 1 196 ? -22.446 -28.721 77.495 1.00 55.56 196 PRO A C 1
ATOM 1512 O O . PRO A 1 196 ? -22.503 -29.299 78.576 1.00 55.56 196 PRO A O 1
ATOM 1515 N N . GLY A 1 197 ? -21.272 -28.365 76.976 1.00 39.03 197 GLY A N 1
ATOM 1516 C CA . GLY A 1 197 ? -20.093 -28.149 77.816 1.00 39.03 197 GLY A CA 1
ATOM 1517 C C . GLY A 1 197 ? -19.192 -29.363 78.051 1.00 39.03 197 GLY A C 1
ATOM 1518 O O . GLY A 1 197 ? -19.535 -30.310 78.748 1.00 39.03 197 GLY A O 1
ATOM 1519 N N . ASN A 1 198 ? -17.942 -29.235 77.610 1.00 43.38 198 ASN A N 1
ATOM 1520 C CA . ASN A 1 198 ? -16.841 -28.733 78.447 1.00 43.38 198 ASN A CA 1
ATOM 1521 C C . ASN A 1 198 ? -15.534 -29.502 78.164 1.00 43.38 198 ASN A C 1
ATOM 1523 O O . ASN A 1 198 ? -15.504 -30.723 78.291 1.00 43.38 198 ASN A O 1
ATOM 1527 N N . ASN A 1 199 ? -14.472 -28.725 77.904 1.00 41.62 199 ASN A N 1
ATOM 1528 C CA . ASN A 1 199 ? -13.048 -29.073 77.732 1.00 41.62 199 ASN A CA 1
ATOM 1529 C C . ASN A 1 199 ? -12.597 -29.821 76.471 1.00 41.62 199 ASN A C 1
ATOM 1531 O O . ASN A 1 199 ? -12.815 -31.044 76.365 1.00 41.62 199 ASN A O 1
#

Organism: Toxocara canis (NCBI:txid6265)

Foldseek 3Di:
DCPLLCCLLVVCVCVVPPLNLSVLLNLLLVLLVVLVVVLVPDDPPPDDPVLVVQLVVLVVQQVVLSVQLSVLSVCVVVPPPPDDDDLPSLVSNLVSLVSNLVSLCSNCVSVVVVPVPCNVVSVVSSVSSVVSSVSSVVSSVVVVVVVVVVVVVVVCVVPPPDPDDPDDDDDPDDDDDDDDDDDDDDDDDDDDDDDDDDD

Radius of gyration: 35.6 Å; chains: 1; bounding box: 78×53×100 Å

Secondary structure (DSSP, 8-state):
-HHHHHHHHHT-GGGG-TT-HHHHHHHHHHHHHHHHHHHHTS--TT--HHHHHHHHHHHHHHHHHHHHHHHHHHHHHHT--TTS--THHHHHHHHHHHHHHHHHHHHHHHHHHH-GGGHHHHHHHHHHHHHHHHHHHHHHHHHHHHHHHHHHHHHHHHH-S------------PPPPPP--------------------

pLDDT: mean 74.63, std 19.2, range [34.16, 97.81]